Protein AF-A0A2Y9HYM4-F1 (afdb_monomer_lite)

pLDDT: mean 72.6, std 21.42, range [26.31, 92.56]

Foldseek 3Di:
DDPLVVLVVVLVVCLPDDNLQPCVCLVSLLVNLLVCQQVVHDDLSSLLSNLQNCVVPVVPDDLLSLLSSLLSQLLPPLECSNVLSVVSHDPVSCVDPPNVVSVVLSVCLVVLVLLVNLVSVVVLCVVVVVVPDDDDPDPDDDDDDDDDDDDDDDDDDDDPVVPVPPDDDPDPDDDDPDDDPPPPPSVVVNCSQVSGPCSLVSSLVLSLLLCLQPDQKAAPCVNCSSSNNDDPVVSVVVCVVQVWDADPVRIIGRDDPVVNVDDDDSHDDDDPVNNCVSVVPVD

Sequence (283 aa):
MAMFEQMRANVGKLLKGIDRYNPENLATLERYVETQAKENAYDLEANLAVLKLYQFNPAFFQTTVTAQILLKALTNLPHTDFTLCKCMIDQAHQEERPIRQILYLGDLLETCHFQAFWSSILWMLLPFLARTGSTPSTSAKGPPHRHPQAHLSPTKPLSPEAWVLALPAPLCWCQPLTASPPFQALDENMDLLEGITGFEDSVRKFICHVVGITYQHIDRWLLAEMLGDLTDSQLKVWMSKYGWSADESGQIFICSQEESIKPKNIVEKIDFDSVSSIMASSQ

Radius of gyration: 24.11 Å; chains: 1; bounding box: 58×52×80 Å

InterPro domains:
  IPR000717 Proteasome component (PCI) domain [PS50250] (42-269)
  IPR009374 Eukaryotic translation initiation factor 3 subunit K [MF_03010] (3-283)
  IPR009374 Eukaryotic translation initiation factor 3 subunit K [PTHR13022] (1-282)
  IPR016020 Translation initiation factor 3, subunit 12, N-terminal, eukaryotic [G3DSA:1.25.40.250] (1-120)
  IPR016024 Armadillo-type fold [SSF48371] (3-120)
  IPR033464 CSN8/PSMD8/EIF3K [PF10075] (62-121)
  IPR033464 CSN8/PSMD8/EIF3K [PF10075] (187-265)
  IPR036388 Winged helix-like DNA-binding domain superfamily [G3DSA:1.10.10.10] (188-283)
  IPR036390 Winged helix DNA-binding domain superfamily [SSF46785] (197-280)

Secondary structure (DSSP, 8-state):
--HHHHHHHHHHHHTSSGGGG-GGGHHHHHHHHHHHHHTT---HHHHHHHHHHHHH-GGG--HHHHHHHHHHHHHTTTSTHHHHHHHTS-HHHHHSTTHHHHHHHHHHHHTT-HHHHHHHHHHHHHHHHHHH------------------------PPPGGGGGG-----------S-S--GGGGSSTTHHHHHTSTTHHHHHHHHHHHHHHHH-SEEEHHHHHHHTTS--HHHHHHHHHHHT-EE-TTSEEE---HHHHSS---SSPPPPHHHHHHHHTT--

Structure (mmCIF, N/CA/C/O backbone):
data_AF-A0A2Y9HYM4-F1
#
_entry.id   AF-A0A2Y9HYM4-F1
#
loop_
_atom_site.group_PDB
_atom_site.id
_atom_site.type_symbol
_atom_site.label_atom_id
_atom_site.label_alt_id
_atom_site.label_comp_id
_atom_site.label_asym_id
_atom_site.label_entity_id
_atom_site.label_seq_id
_atom_site.pdbx_PDB_ins_code
_atom_site.Cartn_x
_atom_site.Cartn_y
_atom_site.Cartn_z
_atom_site.occupancy
_atom_site.B_iso_or_equiv
_atom_site.auth_seq_id
_atom_site.auth_comp_id
_atom_site.auth_asym_id
_atom_site.auth_atom_id
_atom_site.pdbx_PDB_model_num
ATOM 1 N N . MET A 1 1 ? 7.554 22.150 -7.395 1.00 46.91 1 MET A N 1
ATOM 2 C CA . MET A 1 1 ? 6.905 21.205 -8.325 1.00 46.91 1 MET A CA 1
ATOM 3 C C . MET A 1 1 ? 7.713 19.935 -8.246 1.00 46.91 1 MET A C 1
ATOM 5 O O . MET A 1 1 ? 8.905 19.975 -8.529 1.00 46.91 1 MET A O 1
ATOM 9 N N . ALA A 1 2 ? 7.126 18.932 -7.599 1.00 63.66 2 ALA A N 1
ATOM 10 C CA . ALA A 1 2 ? 7.834 17.837 -6.947 1.00 63.66 2 ALA A CA 1
ATOM 11 C C . ALA A 1 2 ? 8.498 16.922 -7.982 1.00 63.66 2 ALA A C 1
ATOM 13 O O . ALA A 1 2 ? 7.920 16.652 -9.031 1.00 63.66 2 ALA A O 1
ATOM 14 N N . MET A 1 3 ? 9.710 16.452 -7.692 1.00 74.12 3 MET A N 1
ATOM 15 C CA . MET A 1 3 ? 10.497 15.564 -8.556 1.00 74.12 3 MET A CA 1
ATOM 16 C C . MET A 1 3 ? 9.676 14.367 -9.077 1.00 74.12 3 MET A C 1
ATOM 18 O O . MET A 1 3 ? 9.805 13.991 -10.245 1.00 74.12 3 MET A O 1
ATOM 22 N N . PHE A 1 4 ? 8.752 13.854 -8.259 1.00 78.94 4 PHE A N 1
ATOM 23 C CA . PHE A 1 4 ? 7.796 12.819 -8.638 1.00 78.94 4 PHE A CA 1
ATOM 24 C C . PHE A 1 4 ? 6.866 13.184 -9.804 1.00 78.94 4 PHE A C 1
ATOM 26 O O . PHE A 1 4 ? 6.652 12.350 -10.680 1.00 78.94 4 PHE A O 1
ATOM 33 N N . GLU A 1 5 ? 6.335 14.409 -9.883 1.00 82.81 5 GLU A N 1
ATOM 34 C CA . GLU A 1 5 ? 5.427 14.813 -10.973 1.00 82.81 5 GLU A CA 1
ATOM 35 C C . GLU A 1 5 ? 6.145 14.826 -12.327 1.00 82.81 5 GLU A C 1
ATOM 37 O O . GLU A 1 5 ? 5.593 14.394 -13.343 1.00 82.81 5 GLU A O 1
ATOM 42 N N . GLN A 1 6 ? 7.407 15.267 -12.340 1.00 83.19 6 GLN A N 1
ATOM 43 C CA . GLN A 1 6 ? 8.237 15.245 -13.542 1.00 83.19 6 GLN A CA 1
ATOM 44 C C . GLN A 1 6 ? 8.554 13.807 -13.972 1.00 83.19 6 GLN A C 1
ATOM 46 O O . GLN A 1 6 ? 8.450 13.485 -15.159 1.00 83.19 6 GLN A O 1
ATOM 51 N N . MET A 1 7 ? 8.898 12.930 -13.020 1.00 84.88 7 MET A N 1
ATOM 52 C CA . MET A 1 7 ? 9.123 11.509 -13.304 1.00 84.88 7 MET A CA 1
ATOM 53 C C . MET A 1 7 ? 7.847 10.830 -13.804 1.00 84.88 7 MET A C 1
ATOM 55 O O . MET A 1 7 ? 7.902 10.115 -14.800 1.00 84.88 7 MET A O 1
ATOM 59 N N . ARG A 1 8 ? 6.692 11.126 -13.200 1.00 86.56 8 ARG A N 1
ATOM 60 C CA . ARG A 1 8 ? 5.388 10.600 -13.616 1.00 86.56 8 ARG A CA 1
ATOM 61 C C . ARG A 1 8 ? 5.043 10.984 -15.050 1.00 86.56 8 ARG A C 1
ATOM 63 O O . ARG A 1 8 ? 4.596 10.142 -15.819 1.00 86.56 8 ARG A O 1
ATOM 70 N N . ALA A 1 9 ? 5.286 12.234 -15.442 1.00 86.56 9 ALA A N 1
ATOM 71 C CA . ALA A 1 9 ? 5.057 12.673 -16.818 1.00 86.56 9 ALA A CA 1
ATOM 72 C C . ALA A 1 9 ? 5.984 11.966 -17.823 1.00 86.56 9 ALA A C 1
ATOM 74 O O . ALA A 1 9 ? 5.567 11.686 -18.947 1.00 86.56 9 ALA A O 1
ATOM 75 N N . ASN A 1 10 ? 7.230 11.677 -17.432 1.00 86.81 10 ASN A N 1
ATOM 76 C CA . ASN A 1 10 ? 8.169 10.924 -18.263 1.00 86.81 10 ASN A CA 1
ATOM 77 C C . ASN A 1 10 ? 7.749 9.453 -18.394 1.00 86.81 10 ASN A C 1
ATOM 79 O O . ASN A 1 10 ? 7.604 8.949 -19.504 1.00 86.81 10 ASN A O 1
ATOM 83 N N . VAL A 1 11 ? 7.463 8.794 -17.269 1.00 87.56 11 VAL A N 1
ATOM 84 C CA . VAL A 1 11 ? 6.986 7.405 -17.225 1.00 87.56 11 VAL A CA 1
ATOM 85 C C . VAL A 1 11 ? 5.676 7.261 -17.998 1.00 87.56 11 VAL A C 1
ATOM 87 O O . VAL A 1 11 ? 5.565 6.389 -18.849 1.00 87.56 11 VAL A O 1
ATOM 90 N N . GLY A 1 12 ? 4.734 8.192 -17.841 1.00 87.00 12 GLY A N 1
ATOM 91 C CA . GLY A 1 12 ? 3.486 8.200 -18.604 1.00 87.00 12 GLY A CA 1
ATOM 92 C C . GLY A 1 12 ? 3.660 8.381 -20.119 1.00 87.00 12 GLY A C 1
ATOM 93 O O . GLY A 1 12 ? 2.740 8.067 -20.870 1.00 87.00 12 GLY A O 1
ATOM 94 N N . LYS A 1 13 ? 4.810 8.877 -20.601 1.00 85.50 13 LYS A N 1
ATOM 95 C CA . LYS A 1 13 ? 5.161 8.848 -22.033 1.00 85.50 13 LYS A CA 1
ATOM 96 C C . LYS A 1 13 ? 5.782 7.511 -22.428 1.00 85.50 13 LYS A C 1
ATOM 98 O O . LYS A 1 13 ? 5.410 6.987 -23.466 1.00 85.50 13 LYS A O 1
ATOM 103 N N . LEU A 1 14 ? 6.665 6.957 -21.595 1.00 84.56 14 LEU A N 1
ATOM 104 C CA . LEU A 1 14 ? 7.310 5.656 -21.827 1.00 84.56 14 LEU A CA 1
ATOM 105 C C . LEU A 1 14 ? 6.300 4.501 -21.870 1.00 84.56 14 LEU A C 1
ATOM 107 O O . LEU A 1 14 ? 6.436 3.580 -22.670 1.00 84.56 14 LEU A O 1
ATOM 111 N N . LEU A 1 15 ? 5.259 4.568 -21.039 1.00 83.00 15 LEU A N 1
ATOM 112 C CA . LEU A 1 15 ? 4.187 3.572 -21.002 1.00 83.00 15 LEU A CA 1
ATOM 113 C C . LEU A 1 15 ? 3.234 3.679 -22.205 1.00 83.00 15 LEU A C 1
ATOM 115 O O . LEU A 1 15 ? 2.516 2.728 -22.517 1.00 83.00 15 LEU A O 1
ATOM 119 N N . LYS A 1 16 ? 3.253 4.805 -22.931 1.00 80.25 16 LYS A N 1
ATOM 120 C CA . LYS A 1 16 ? 2.447 5.008 -24.138 1.00 80.25 16 LYS A CA 1
ATOM 121 C C . LYS A 1 16 ? 3.203 4.528 -25.372 1.00 80.25 16 LYS A C 1
ATOM 123 O O . LYS A 1 16 ? 4.036 5.239 -25.919 1.00 80.25 16 LYS A O 1
ATOM 128 N N . GLY A 1 17 ? 2.827 3.354 -25.870 1.00 75.62 17 GLY A N 1
ATOM 129 C CA . GLY A 1 17 ? 3.303 2.828 -27.151 1.00 75.62 17 GLY A CA 1
ATOM 130 C C . GLY A 1 17 ? 4.138 1.560 -27.002 1.00 75.62 17 GLY A C 1
ATOM 131 O O . GLY A 1 17 ? 3.882 0.741 -26.123 1.00 75.62 17 GLY A O 1
ATOM 132 N N . ILE A 1 18 ? 5.101 1.379 -27.907 1.00 77.25 18 ILE A N 1
ATOM 133 C CA . ILE A 1 18 ? 5.922 0.160 -28.010 1.00 77.25 18 ILE A CA 1
ATOM 134 C C . ILE A 1 18 ? 7.059 0.104 -26.978 1.00 77.25 18 ILE A C 1
ATOM 136 O O . ILE A 1 18 ? 7.495 -0.985 -26.612 1.00 77.25 18 ILE A O 1
ATOM 140 N N . ASP A 1 19 ? 7.484 1.257 -26.453 1.00 79.00 19 ASP A N 1
ATOM 141 C CA . ASP A 1 19 ? 8.620 1.373 -25.525 1.00 79.00 19 ASP A CA 1
ATOM 142 C C . ASP A 1 19 ? 8.345 0.766 -24.139 1.00 79.00 19 ASP A C 1
ATOM 144 O O . ASP A 1 19 ? 9.273 0.532 -23.362 1.00 79.00 19 ASP A O 1
ATOM 148 N N . ARG A 1 20 ? 7.083 0.423 -23.850 1.00 78.94 20 ARG A N 1
ATOM 149 C CA . ARG A 1 20 ? 6.662 -0.258 -22.617 1.00 78.94 20 ARG A CA 1
ATOM 150 C C . ARG A 1 20 ? 7.301 -1.637 -22.411 1.00 78.94 20 ARG A C 1
ATOM 152 O O . ARG A 1 20 ? 7.254 -2.156 -21.301 1.00 78.94 20 ARG A O 1
ATOM 159 N N . TYR A 1 21 ? 7.842 -2.242 -23.472 1.00 80.44 21 TYR A N 1
ATOM 160 C CA . TYR A 1 21 ? 8.505 -3.551 -23.434 1.00 80.44 21 TYR A CA 1
ATOM 161 C C . TYR A 1 21 ? 10.023 -3.467 -23.591 1.00 80.44 21 TYR A C 1
ATOM 163 O O . TYR A 1 21 ? 10.683 -4.502 -23.635 1.00 80.44 21 TYR A O 1
ATOM 171 N N . ASN A 1 22 ? 10.585 -2.259 -23.681 1.00 85.38 22 ASN A N 1
ATOM 172 C CA . ASN A 1 22 ? 12.025 -2.098 -23.803 1.00 85.38 22 ASN A CA 1
ATOM 173 C C . ASN A 1 22 ? 12.697 -2.296 -22.424 1.00 85.38 22 ASN A C 1
ATOM 175 O O . ASN A 1 22 ? 12.448 -1.489 -21.521 1.00 85.38 22 ASN A O 1
ATOM 179 N N . PRO A 1 23 ? 13.561 -3.317 -22.242 1.00 83.94 23 PRO A N 1
ATOM 180 C CA . PRO A 1 23 ? 14.260 -3.552 -20.978 1.00 83.94 23 PRO A CA 1
ATOM 181 C C . PRO A 1 23 ? 15.215 -2.413 -20.588 1.00 83.94 23 PRO A C 1
ATOM 183 O O . PRO A 1 23 ? 15.519 -2.261 -19.410 1.00 83.94 23 PRO A O 1
ATOM 186 N N . GLU A 1 24 ? 15.644 -1.553 -21.520 1.00 87.12 24 GLU A N 1
ATOM 187 C CA . GLU A 1 24 ? 16.468 -0.375 -21.194 1.00 87.12 24 GLU A CA 1
ATOM 188 C C . GLU A 1 24 ? 15.735 0.628 -20.288 1.00 87.12 24 GLU A C 1
ATOM 190 O O . GLU A 1 24 ? 16.357 1.345 -19.502 1.00 87.12 24 GLU A O 1
ATOM 195 N N . ASN A 1 25 ? 14.400 0.651 -20.349 1.00 87.25 25 ASN A N 1
ATOM 196 C CA . ASN A 1 25 ? 13.578 1.525 -19.513 1.00 87.25 25 ASN A CA 1
ATOM 197 C C . ASN A 1 25 ? 13.454 1.020 -18.069 1.00 87.25 25 ASN A C 1
ATOM 199 O O . ASN A 1 25 ? 13.053 1.790 -17.191 1.00 87.25 25 ASN A O 1
ATOM 203 N N . LEU A 1 26 ? 13.822 -0.237 -17.805 1.00 89.00 26 LEU A N 1
ATOM 204 C CA . LEU A 1 26 ? 13.643 -0.891 -16.512 1.00 89.00 26 LEU A CA 1
ATOM 205 C C . LEU A 1 26 ? 14.345 -0.128 -15.385 1.00 89.00 26 LEU A C 1
ATOM 207 O O . LEU A 1 26 ? 13.703 0.203 -14.397 1.00 89.00 26 LEU A O 1
ATOM 211 N N . ALA A 1 27 ? 15.594 0.299 -15.588 1.00 90.50 27 ALA A N 1
ATOM 212 C CA . ALA A 1 27 ? 16.339 1.079 -14.595 1.00 90.50 27 ALA A CA 1
ATOM 213 C C . ALA A 1 27 ? 15.644 2.407 -14.218 1.00 90.50 27 ALA A C 1
ATOM 215 O O . ALA A 1 27 ? 15.714 2.869 -13.077 1.00 90.50 27 ALA A O 1
ATOM 216 N N . THR A 1 28 ? 14.943 3.036 -15.170 1.00 90.38 28 THR A N 1
ATOM 217 C CA . THR A 1 28 ? 14.168 4.260 -14.901 1.00 90.38 28 THR A CA 1
ATOM 218 C C . THR A 1 28 ? 12.899 3.945 -14.113 1.00 90.38 28 THR A C 1
ATOM 220 O O . THR A 1 28 ? 12.537 4.701 -13.207 1.00 90.38 28 THR A O 1
ATOM 223 N N . LEU A 1 29 ? 12.232 2.836 -14.440 1.00 90.81 29 LEU A N 1
ATOM 224 C CA . LEU A 1 29 ? 11.018 2.393 -13.760 1.00 90.81 29 LEU A CA 1
ATOM 225 C C . LEU A 1 29 ? 11.303 1.901 -12.332 1.00 90.81 29 LEU A C 1
ATOM 227 O O . LEU A 1 29 ? 10.574 2.271 -11.418 1.00 90.81 29 LEU A O 1
ATOM 231 N N . GLU A 1 30 ? 12.388 1.162 -12.103 1.00 91.88 30 GLU A N 1
ATOM 232 C CA . GLU A 1 30 ? 12.826 0.732 -10.766 1.00 91.88 30 GLU A CA 1
ATOM 233 C C . GLU A 1 30 ? 13.075 1.937 -9.853 1.00 91.88 30 GLU A C 1
ATOM 235 O O . GLU A 1 30 ? 12.515 2.035 -8.760 1.00 91.88 30 GLU A O 1
ATOM 240 N N . ARG A 1 31 ? 13.819 2.936 -10.345 1.00 91.06 31 ARG A N 1
ATOM 241 C CA . ARG A 1 31 ? 14.029 4.190 -9.611 1.00 91.06 31 ARG A CA 1
ATOM 242 C C . ARG A 1 31 ? 12.713 4.932 -9.347 1.00 91.06 31 ARG A C 1
ATOM 244 O O . ARG A 1 31 ? 12.569 5.618 -8.330 1.00 91.06 31 ARG A O 1
ATOM 251 N N . TYR A 1 32 ? 11.747 4.829 -10.260 1.00 91.94 32 TYR A N 1
ATOM 252 C CA . TYR A 1 32 ? 10.420 5.407 -10.065 1.00 91.94 32 TYR A CA 1
ATOM 253 C C . TYR A 1 32 ? 9.643 4.693 -8.948 1.00 91.94 32 TYR A C 1
ATOM 255 O O . TYR A 1 32 ? 9.019 5.373 -8.135 1.00 91.94 32 TYR A O 1
ATOM 263 N N . VAL A 1 33 ? 9.741 3.364 -8.835 1.00 91.62 33 VAL A N 1
ATOM 264 C CA . VAL A 1 33 ? 9.180 2.582 -7.713 1.00 91.62 33 VAL A CA 1
ATOM 265 C C . VAL A 1 33 ? 9.809 2.995 -6.381 1.00 91.62 33 VAL A C 1
ATOM 267 O O . VAL A 1 33 ? 9.089 3.281 -5.424 1.00 91.62 33 VAL A O 1
ATOM 270 N N . GLU A 1 34 ? 11.133 3.137 -6.315 1.00 89.25 34 GLU A N 1
ATOM 271 C CA . GLU A 1 34 ? 11.791 3.628 -5.094 1.00 89.25 34 GLU A CA 1
ATOM 272 C C . GLU A 1 34 ? 11.307 5.032 -4.696 1.00 89.25 34 GLU A C 1
ATOM 274 O O . GLU A 1 34 ? 11.148 5.348 -3.514 1.00 89.25 34 GLU A O 1
ATOM 279 N N . THR A 1 35 ? 11.055 5.891 -5.688 1.00 89.62 35 THR A N 1
ATOM 280 C CA . THR A 1 35 ? 10.521 7.240 -5.453 1.00 89.62 35 THR A CA 1
ATOM 281 C C . THR A 1 35 ? 9.083 7.178 -4.930 1.00 89.62 35 THR A C 1
ATOM 283 O O . THR A 1 35 ? 8.742 7.909 -4.001 1.00 89.62 35 THR A O 1
ATOM 286 N N . GLN A 1 36 ? 8.253 6.264 -5.449 1.00 90.19 36 GLN A N 1
ATOM 287 C CA . GLN A 1 36 ? 6.900 6.005 -4.932 1.00 90.19 36 GLN A CA 1
ATOM 288 C C . GLN A 1 36 ? 6.910 5.566 -3.456 1.00 90.19 36 GLN A C 1
ATOM 290 O O . GLN A 1 36 ? 6.037 5.978 -2.682 1.00 90.19 36 GLN A O 1
ATOM 295 N N . ALA A 1 37 ? 7.893 4.752 -3.053 1.00 87.38 37 ALA A N 1
ATOM 296 C CA . ALA A 1 37 ? 8.063 4.324 -1.664 1.00 87.38 37 ALA A CA 1
ATOM 297 C C . ALA A 1 37 ? 8.431 5.490 -0.733 1.00 87.38 37 ALA A C 1
ATOM 299 O O . ALA A 1 37 ? 7.849 5.618 0.343 1.00 87.38 37 ALA A O 1
ATOM 300 N N . LYS A 1 38 ? 9.330 6.381 -1.173 1.00 86.94 38 LYS A N 1
ATOM 301 C CA . LYS A 1 38 ? 9.795 7.538 -0.387 1.00 86.94 38 LYS A CA 1
ATOM 302 C C . LYS A 1 38 ? 8.767 8.665 -0.303 1.00 86.94 38 LYS A C 1
ATOM 304 O O . LYS A 1 38 ? 8.538 9.201 0.777 1.00 86.94 38 LYS A O 1
ATOM 309 N N . GLU A 1 39 ? 8.132 9.022 -1.417 1.00 86.62 39 GLU A N 1
ATOM 310 C CA . GLU A 1 39 ? 7.201 10.161 -1.495 1.00 86.62 39 GLU A CA 1
ATOM 311 C C . GLU A 1 39 ? 5.742 9.794 -1.162 1.00 86.62 39 GLU A C 1
ATOM 313 O O . GLU A 1 39 ? 4.845 10.615 -1.334 1.00 86.62 39 GLU A O 1
ATOM 318 N N . ASN A 1 40 ? 5.485 8.569 -0.688 1.00 85.81 40 ASN A N 1
ATOM 319 C CA . ASN A 1 40 ? 4.143 8.023 -0.471 1.00 85.81 40 ASN A CA 1
ATOM 320 C C . ASN A 1 40 ? 3.201 8.224 -1.678 1.00 85.81 40 ASN A C 1
ATOM 322 O O . ASN A 1 40 ? 2.024 8.555 -1.539 1.00 85.81 40 ASN A O 1
ATOM 326 N N . ALA A 1 41 ? 3.732 8.024 -2.881 1.00 87.56 41 ALA A N 1
ATOM 327 C CA . ALA A 1 41 ? 2.967 8.093 -4.118 1.00 87.56 41 ALA A CA 1
ATOM 328 C C . ALA A 1 41 ? 2.684 6.686 -4.657 1.00 87.56 41 ALA A C 1
ATOM 330 O O . ALA A 1 41 ? 3.286 5.713 -4.200 1.00 87.56 41 ALA A O 1
ATOM 331 N N . TYR A 1 42 ? 1.745 6.559 -5.593 1.00 89.56 42 TYR A N 1
ATOM 332 C CA . TYR A 1 42 ? 1.359 5.264 -6.147 1.00 89.56 42 TYR A CA 1
ATOM 333 C C . TYR A 1 42 ? 0.943 5.386 -7.614 1.00 89.56 42 TYR A C 1
ATOM 335 O O . TYR A 1 42 ? 0.131 6.247 -7.961 1.00 89.56 42 TYR A O 1
ATOM 343 N N . ASP A 1 43 ? 1.515 4.535 -8.464 1.00 90.81 43 ASP A N 1
ATOM 344 C CA . ASP A 1 43 ? 1.191 4.423 -9.884 1.00 90.81 43 ASP A CA 1
ATOM 345 C C . ASP A 1 43 ? 1.156 2.942 -10.304 1.00 90.81 43 ASP A C 1
ATOM 347 O O . ASP A 1 43 ? 2.186 2.316 -10.569 1.00 90.81 43 ASP A O 1
ATOM 351 N N . LEU A 1 44 ? -0.050 2.364 -10.323 1.00 88.88 44 LEU A N 1
ATOM 352 C CA . LEU A 1 44 ? -0.265 0.948 -10.629 1.00 88.88 44 LEU A CA 1
ATOM 353 C C . LEU A 1 44 ? 0.211 0.570 -12.036 1.00 88.88 44 LEU A C 1
ATOM 355 O O . LEU A 1 44 ? 0.784 -0.502 -12.216 1.00 88.88 44 LEU A O 1
ATOM 359 N N . GLU A 1 45 ? -0.008 1.431 -13.032 1.00 89.00 45 GLU A N 1
ATOM 360 C CA . GLU A 1 45 ? 0.319 1.126 -14.429 1.00 89.00 45 GLU A CA 1
ATOM 361 C C . GLU A 1 45 ? 1.831 0.940 -14.605 1.00 89.00 45 GLU A C 1
ATOM 363 O O . GLU A 1 45 ? 2.278 -0.032 -15.222 1.00 89.00 45 GLU A O 1
ATOM 368 N N . ALA A 1 46 ? 2.625 1.821 -13.987 1.00 90.75 46 ALA A N 1
ATOM 369 C CA . ALA A 1 46 ? 4.079 1.699 -13.960 1.00 90.75 46 ALA A CA 1
ATOM 370 C C . ALA A 1 46 ? 4.538 0.438 -13.210 1.00 90.75 46 ALA A C 1
ATOM 372 O O . ALA A 1 46 ? 5.431 -0.268 -13.680 1.00 90.75 46 ALA A O 1
ATOM 373 N N . ASN A 1 47 ? 3.903 0.126 -12.078 1.00 92.44 47 ASN A N 1
ATOM 374 C CA . ASN A 1 47 ? 4.240 -1.042 -11.264 1.00 92.44 47 ASN A CA 1
ATOM 375 C C . ASN A 1 47 ? 3.968 -2.359 -12.013 1.00 92.44 47 ASN A C 1
ATOM 377 O O . ASN A 1 47 ? 4.826 -3.242 -12.048 1.00 92.44 47 ASN A O 1
ATOM 381 N N . LEU A 1 48 ? 2.816 -2.473 -12.682 1.00 90.62 48 LEU A N 1
ATOM 382 C CA . LEU A 1 48 ? 2.489 -3.633 -13.516 1.00 90.62 48 LEU A CA 1
ATOM 383 C C . LEU A 1 48 ? 3.424 -3.747 -14.725 1.00 90.62 48 LEU A C 1
ATOM 385 O O . LEU A 1 48 ? 3.787 -4.859 -15.104 1.00 90.62 48 LEU A O 1
ATOM 389 N N . ALA A 1 49 ? 3.851 -2.626 -15.317 1.00 90.38 49 ALA A N 1
ATOM 390 C CA . ALA A 1 49 ? 4.826 -2.643 -16.405 1.00 90.38 49 ALA A CA 1
ATOM 391 C C . ALA A 1 49 ? 6.186 -3.209 -15.961 1.00 90.38 49 ALA A C 1
ATOM 393 O O . ALA A 1 49 ? 6.765 -4.008 -16.694 1.00 90.38 49 ALA A O 1
ATOM 394 N N . VAL A 1 50 ? 6.661 -2.866 -14.756 1.00 92.56 50 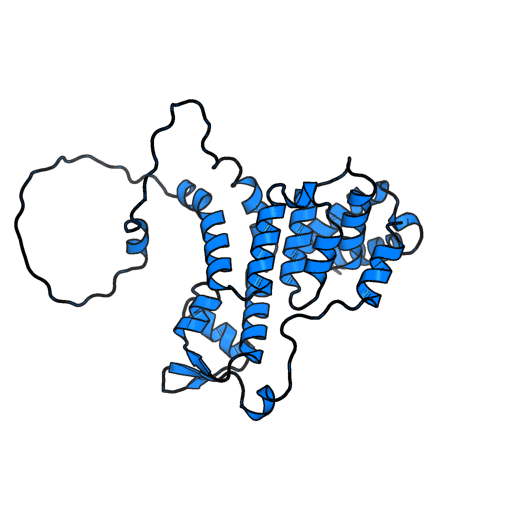VAL A N 1
ATOM 395 C CA . VAL A 1 50 ? 7.892 -3.439 -14.177 1.00 92.56 50 VAL A CA 1
ATOM 396 C C . VAL A 1 50 ? 7.762 -4.948 -13.987 1.00 92.56 50 VAL A C 1
ATOM 398 O O . VAL A 1 50 ? 8.589 -5.697 -14.502 1.00 92.56 50 VAL A O 1
ATOM 401 N N . LEU A 1 51 ? 6.697 -5.409 -13.317 1.00 92.00 51 LEU A N 1
ATOM 402 C CA . LEU A 1 51 ? 6.470 -6.846 -13.102 1.00 92.00 51 LEU A CA 1
ATOM 403 C C . LEU A 1 51 ? 6.380 -7.604 -14.430 1.00 92.00 51 LEU A C 1
ATOM 405 O O . LEU A 1 51 ? 6.927 -8.694 -14.578 1.00 92.00 51 LEU A O 1
ATOM 409 N N . LYS A 1 52 ? 5.752 -6.991 -15.433 1.00 89.38 52 LYS A N 1
ATOM 410 C CA . LYS A 1 52 ? 5.645 -7.569 -16.766 1.00 89.38 52 LYS A CA 1
ATOM 411 C C . LYS A 1 52 ? 6.985 -7.644 -17.504 1.00 89.38 52 LYS A C 1
ATOM 413 O O . LYS A 1 52 ? 7.247 -8.623 -18.197 1.00 89.38 52 LYS A O 1
ATOM 418 N N . LEU A 1 53 ? 7.846 -6.636 -17.366 1.00 90.12 53 LEU A N 1
ATOM 419 C CA . LEU A 1 53 ? 9.200 -6.671 -17.926 1.00 90.12 53 LEU A CA 1
ATOM 420 C C . LEU A 1 53 ? 10.044 -7.780 -17.291 1.00 90.12 53 LEU A C 1
ATOM 422 O O . LEU A 1 53 ? 10.777 -8.453 -18.019 1.00 90.12 53 LEU A O 1
ATOM 426 N N . TYR A 1 54 ? 9.898 -8.006 -15.981 1.00 91.62 54 TYR A N 1
ATOM 427 C CA . TYR A 1 54 ? 10.525 -9.140 -15.302 1.00 91.62 54 TYR A CA 1
ATOM 428 C C . TYR A 1 54 ? 9.989 -10.485 -15.804 1.00 91.62 54 TYR A C 1
ATOM 430 O O . TYR A 1 54 ? 10.778 -11.402 -16.014 1.00 91.62 54 TYR A O 1
ATOM 438 N N . GLN A 1 55 ? 8.680 -10.587 -16.066 1.00 88.75 55 GLN A N 1
ATOM 439 C CA . GLN A 1 55 ? 8.068 -11.795 -16.629 1.00 88.75 55 GLN A CA 1
ATOM 440 C C . GLN A 1 55 ? 8.648 -12.145 -18.012 1.00 88.75 55 GLN A C 1
ATOM 442 O O . GLN A 1 55 ? 8.920 -13.308 -18.298 1.00 88.75 55 GLN A O 1
ATOM 447 N N . PHE A 1 56 ? 8.884 -11.145 -18.869 1.00 87.56 56 PHE A N 1
ATOM 448 C CA . PHE A 1 56 ? 9.516 -11.371 -20.175 1.00 87.56 56 PHE A CA 1
ATOM 449 C C . PHE A 1 56 ? 11.024 -11.611 -20.095 1.00 87.56 56 PHE A C 1
ATOM 451 O O . PHE A 1 56 ? 11.579 -12.297 -20.953 1.00 87.56 56 PHE A O 1
ATOM 458 N N . ASN A 1 57 ? 11.696 -11.041 -19.092 1.00 88.38 57 ASN A N 1
ATOM 459 C CA . ASN A 1 57 ? 13.146 -11.097 -18.962 1.00 88.38 57 ASN A CA 1
ATOM 460 C C . ASN A 1 57 ? 13.557 -11.508 -17.535 1.00 88.38 57 ASN A C 1
ATOM 462 O O . ASN A 1 57 ? 13.982 -10.653 -1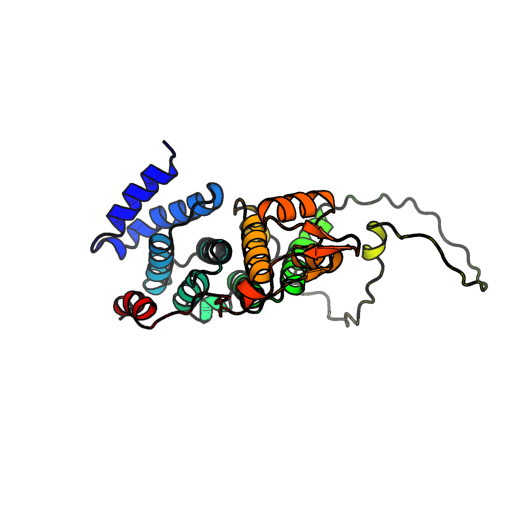6.750 1.00 88.38 57 ASN A O 1
ATOM 466 N N . PRO A 1 58 ? 13.522 -12.815 -17.205 1.00 86.81 58 PRO A N 1
ATOM 467 C CA . PRO A 1 58 ? 13.825 -13.304 -15.856 1.00 86.81 58 PRO A CA 1
ATOM 468 C C . PRO A 1 58 ? 15.224 -12.923 -15.345 1.00 86.81 58 PRO A C 1
ATOM 470 O O . PRO A 1 58 ? 15.440 -12.815 -14.145 1.00 86.81 58 PRO A O 1
ATOM 473 N N . ALA A 1 59 ? 16.182 -12.672 -16.247 1.00 89.56 59 ALA A N 1
ATOM 474 C CA . ALA A 1 59 ? 17.544 -12.266 -15.894 1.00 89.56 59 ALA A CA 1
ATOM 475 C C . ALA A 1 59 ? 17.633 -10.893 -15.202 1.00 89.56 59 ALA A C 1
ATOM 477 O O . ALA A 1 59 ? 18.630 -10.620 -14.538 1.00 89.56 59 ALA A O 1
ATOM 478 N N . PHE A 1 60 ? 16.620 -10.037 -15.364 1.00 88.56 60 PHE A N 1
ATOM 479 C CA . PHE A 1 60 ? 16.557 -8.726 -14.716 1.00 88.56 60 PHE A CA 1
ATOM 480 C C . PHE A 1 60 ? 15.639 -8.717 -13.489 1.00 88.56 60 PHE A C 1
ATOM 482 O O . PHE A 1 60 ? 15.347 -7.645 -12.973 1.00 88.56 60 PHE A O 1
ATOM 489 N N . PHE A 1 61 ? 15.149 -9.875 -13.032 1.00 90.19 61 PHE A N 1
ATOM 490 C CA . PHE A 1 61 ? 14.244 -9.940 -11.889 1.00 90.19 61 PHE A CA 1
ATOM 491 C C . PHE A 1 61 ? 14.913 -9.390 -10.623 1.00 90.19 61 PHE A C 1
ATOM 493 O O . PHE A 1 61 ? 15.899 -9.944 -10.139 1.00 90.19 61 PHE A O 1
ATOM 500 N N . GLN A 1 62 ? 14.344 -8.320 -10.066 1.00 89.19 62 GLN A N 1
ATOM 501 C CA . GLN A 1 62 ? 14.808 -7.722 -8.816 1.00 89.19 62 GLN A CA 1
ATOM 502 C C . GLN A 1 62 ? 13.806 -7.979 -7.692 1.00 89.19 62 GLN A C 1
ATOM 504 O O . GLN A 1 62 ? 12.697 -7.426 -7.661 1.00 89.19 62 GLN A O 1
ATOM 509 N N . THR A 1 63 ? 14.229 -8.778 -6.714 1.00 89.06 63 THR A N 1
ATOM 510 C CA . THR A 1 63 ? 13.407 -9.163 -5.560 1.00 89.06 63 THR A CA 1
ATOM 511 C C . THR A 1 63 ? 13.024 -7.954 -4.702 1.00 89.06 63 THR A C 1
ATOM 513 O O . THR A 1 63 ? 11.863 -7.812 -4.323 1.00 89.06 63 THR A O 1
ATOM 516 N N . THR A 1 64 ? 13.962 -7.034 -4.457 1.00 88.00 64 THR A N 1
ATOM 517 C CA . THR A 1 64 ? 13.759 -5.804 -3.664 1.00 88.00 64 THR A CA 1
ATOM 518 C C . THR A 1 64 ? 12.665 -4.911 -4.253 1.00 88.00 64 THR A C 1
ATOM 520 O O . THR A 1 64 ? 11.757 -4.483 -3.542 1.00 88.00 64 THR A O 1
ATOM 523 N N . VAL A 1 65 ? 12.713 -4.662 -5.566 1.00 90.19 65 VAL A N 1
ATOM 524 C CA . VAL A 1 65 ? 11.732 -3.811 -6.261 1.00 90.19 65 VAL A CA 1
ATOM 525 C C . VAL A 1 65 ? 10.364 -4.492 -6.287 1.00 90.19 65 VAL A C 1
ATOM 527 O O . VAL A 1 65 ? 9.349 -3.857 -6.006 1.00 90.19 65 VAL A O 1
ATOM 530 N N . THR A 1 66 ? 10.326 -5.801 -6.551 1.00 91.62 66 THR A N 1
ATOM 531 C CA . THR A 1 66 ? 9.085 -6.592 -6.530 1.00 91.62 66 THR A CA 1
ATOM 532 C C . THR A 1 66 ? 8.423 -6.563 -5.151 1.00 91.62 66 THR A C 1
ATOM 534 O O . THR A 1 66 ? 7.216 -6.344 -5.041 1.00 91.62 66 THR A O 1
ATOM 537 N N . ALA A 1 67 ? 9.212 -6.704 -4.085 1.00 89.75 67 ALA A N 1
ATOM 538 C CA . ALA A 1 67 ? 8.738 -6.585 -2.712 1.00 89.75 67 ALA A CA 1
ATOM 539 C C . ALA A 1 67 ? 8.153 -5.192 -2.418 1.00 89.75 67 ALA A C 1
ATOM 541 O O . ALA A 1 67 ? 7.063 -5.099 -1.852 1.00 89.75 67 ALA A O 1
ATOM 542 N N . GLN A 1 68 ? 8.818 -4.115 -2.852 1.00 89.81 68 GLN A N 1
ATOM 543 C CA . GLN A 1 68 ? 8.302 -2.747 -2.711 1.00 89.81 68 GLN A CA 1
ATOM 544 C C . GLN A 1 68 ? 6.979 -2.546 -3.456 1.00 89.81 68 GLN A C 1
ATOM 546 O O . GLN A 1 68 ? 6.055 -1.958 -2.896 1.00 89.81 68 GLN A O 1
ATOM 551 N N . ILE A 1 69 ? 6.855 -3.064 -4.684 1.00 92.31 69 ILE A N 1
ATOM 552 C CA . ILE A 1 69 ? 5.608 -3.003 -5.461 1.00 92.31 69 ILE A CA 1
ATOM 553 C C . ILE A 1 69 ? 4.470 -3.699 -4.708 1.00 92.31 69 ILE A C 1
ATOM 555 O O . ILE A 1 69 ? 3.392 -3.121 -4.565 1.00 92.31 69 ILE A O 1
ATOM 559 N N . LEU A 1 70 ? 4.708 -4.910 -4.194 1.00 91.12 70 LEU A N 1
ATOM 560 C CA . LEU A 1 70 ? 3.704 -5.666 -3.442 1.00 91.12 70 LEU A CA 1
ATOM 561 C C . LEU A 1 70 ? 3.293 -4.946 -2.155 1.00 91.12 70 LEU A C 1
ATOM 563 O O . LEU A 1 70 ? 2.102 -4.795 -1.891 1.00 91.12 70 LEU A O 1
ATOM 567 N N . LEU A 1 71 ? 4.257 -4.446 -1.381 1.00 90.12 71 LEU A N 1
ATOM 568 C CA . LEU A 1 71 ? 3.976 -3.687 -0.162 1.00 90.12 71 LEU A CA 1
ATOM 569 C C . LEU A 1 71 ? 3.210 -2.391 -0.459 1.00 90.12 71 LEU A C 1
ATOM 571 O O . LEU A 1 71 ? 2.268 -2.057 0.256 1.00 90.12 71 LEU A O 1
ATOM 575 N N . LYS A 1 72 ? 3.549 -1.679 -1.540 1.00 90.31 72 LYS A N 1
ATOM 576 C CA . LYS A 1 72 ? 2.793 -0.501 -1.987 1.00 90.31 72 LYS A CA 1
ATOM 577 C C . LYS A 1 72 ? 1.386 -0.865 -2.454 1.00 90.31 72 LYS A C 1
ATOM 579 O O . LYS A 1 72 ? 0.454 -0.129 -2.142 1.00 90.31 72 LYS A O 1
ATOM 584 N N . ALA A 1 73 ? 1.200 -1.996 -3.128 1.00 90.81 73 ALA A N 1
ATOM 585 C CA . ALA A 1 73 ? -0.132 -2.480 -3.480 1.00 90.81 73 ALA A CA 1
ATOM 586 C C . ALA A 1 73 ? -0.978 -2.787 -2.228 1.00 90.81 73 ALA A C 1
ATOM 588 O O . ALA A 1 73 ? -2.151 -2.425 -2.194 1.00 90.81 73 ALA A O 1
ATOM 589 N N . LEU A 1 74 ? -0.377 -3.324 -1.155 1.00 87.94 74 LEU A N 1
ATOM 590 C CA . LEU A 1 74 ? -1.064 -3.492 0.137 1.00 87.94 74 LEU A CA 1
ATOM 591 C C . LEU A 1 74 ? -1.513 -2.161 0.752 1.00 87.94 74 LEU A C 1
ATOM 593 O O . LEU A 1 74 ? -2.574 -2.100 1.370 1.00 87.94 74 LEU A O 1
ATOM 597 N N . THR A 1 75 ? -0.752 -1.077 0.559 1.00 87.38 75 THR A N 1
ATOM 598 C CA . THR A 1 75 ? -1.164 0.255 1.041 1.00 87.38 75 THR A CA 1
ATOM 599 C C . THR A 1 75 ? -2.358 0.846 0.289 1.00 87.38 75 THR A C 1
ATOM 601 O O . THR A 1 75 ? -2.951 1.801 0.785 1.00 87.38 75 THR A O 1
ATOM 604 N N . ASN A 1 76 ? -2.724 0.287 -0.872 1.00 85.44 76 ASN A N 1
ATOM 605 C CA . ASN A 1 76 ? -3.837 0.760 -1.698 1.00 85.44 76 ASN A CA 1
ATOM 606 C C . ASN A 1 76 ? -5.111 -0.102 -1.568 1.00 85.44 76 ASN A C 1
ATOM 608 O O . ASN A 1 76 ? -6.066 0.094 -2.317 1.00 85.44 76 ASN A O 1
ATOM 612 N N . LEU A 1 77 ? -5.167 -1.041 -0.611 1.00 78.06 77 LEU A N 1
ATOM 613 C CA . LEU A 1 77 ? -6.413 -1.743 -0.275 1.00 78.06 77 LEU A CA 1
ATOM 614 C C . LEU A 1 77 ? -7.516 -0.727 0.097 1.00 78.06 77 LEU A C 1
ATOM 616 O O . LEU A 1 77 ? -7.224 0.265 0.774 1.00 78.06 77 LEU A O 1
ATOM 620 N N . PRO A 1 78 ? -8.782 -0.936 -0.318 1.00 71.81 78 PRO A N 1
ATOM 621 C CA . PRO A 1 78 ? -9.417 -2.193 -0.751 1.00 71.81 78 PRO A CA 1
ATOM 622 C C . PRO A 1 78 ? -9.357 -2.501 -2.263 1.00 71.81 78 PRO A C 1
ATOM 624 O O . PRO A 1 78 ? -10.092 -3.379 -2.727 1.00 71.81 78 PRO A O 1
ATOM 627 N N . HIS A 1 79 ? -8.541 -1.783 -3.041 1.00 78.06 79 HIS A N 1
ATOM 628 C CA . HIS A 1 79 ? -8.422 -2.011 -4.484 1.00 78.06 79 HIS A CA 1
ATOM 629 C C . HIS A 1 79 ? -7.781 -3.367 -4.818 1.00 78.06 79 HIS A C 1
ATOM 631 O O . HIS A 1 79 ? -7.002 -3.928 -4.047 1.00 78.06 79 HIS A O 1
ATOM 637 N N . THR A 1 80 ? -8.098 -3.887 -6.006 1.00 80.44 80 THR A N 1
ATOM 638 C CA . THR A 1 80 ? -7.665 -5.222 -6.478 1.00 80.44 80 THR A CA 1
ATOM 639 C C . THR A 1 80 ? -6.191 -5.330 -6.879 1.00 80.44 80 THR A C 1
ATOM 641 O O . THR A 1 80 ? -5.718 -6.399 -7.276 1.00 80.44 80 THR A O 1
ATOM 644 N N . ASP A 1 81 ? -5.450 -4.237 -6.747 1.00 85.94 81 ASP A N 1
ATOM 645 C CA . ASP A 1 81 ? -4.069 -4.066 -7.188 1.00 85.94 81 ASP A CA 1
ATOM 646 C C . ASP A 1 81 ? -3.130 -5.151 -6.657 1.00 85.94 81 ASP A C 1
ATOM 648 O O . ASP A 1 81 ? -2.272 -5.650 -7.385 1.00 85.94 81 ASP A O 1
ATOM 652 N N . PHE A 1 82 ? -3.309 -5.561 -5.398 1.00 87.38 82 PHE A N 1
ATOM 653 C CA . PHE A 1 82 ? -2.478 -6.596 -4.785 1.00 87.38 82 PHE A CA 1
ATOM 654 C C . PHE A 1 82 ? -2.639 -7.953 -5.477 1.00 87.38 82 PHE A C 1
ATOM 656 O O . PHE A 1 82 ? -1.648 -8.613 -5.803 1.00 87.38 82 PHE A O 1
ATOM 663 N N . THR A 1 83 ? -3.880 -8.341 -5.774 1.00 86.62 83 THR A N 1
ATOM 664 C CA . THR A 1 83 ? -4.163 -9.581 -6.498 1.00 86.62 83 THR A CA 1
ATOM 665 C C . THR A 1 83 ? -3.655 -9.502 -7.944 1.00 86.62 83 THR A C 1
ATOM 667 O O . THR A 1 83 ? -3.070 -10.469 -8.429 1.00 86.62 83 THR A O 1
ATOM 670 N N . LEU A 1 84 ? -3.781 -8.350 -8.618 1.00 86.81 84 LEU A N 1
ATOM 671 C CA . LEU A 1 84 ? -3.222 -8.159 -9.965 1.00 86.81 84 LEU A CA 1
ATOM 672 C C . LEU A 1 84 ? -1.695 -8.319 -9.976 1.00 86.81 84 LEU A C 1
ATOM 674 O O . LEU A 1 84 ? -1.163 -9.058 -10.803 1.00 86.81 84 LEU A O 1
ATOM 678 N N . CYS A 1 85 ? -0.994 -7.693 -9.028 1.00 89.19 85 CYS A N 1
ATOM 679 C CA . CYS A 1 85 ? 0.453 -7.850 -8.873 1.00 89.19 85 CYS A CA 1
ATOM 680 C C . CYS A 1 85 ? 0.841 -9.310 -8.601 1.00 89.19 85 CYS A C 1
ATOM 682 O O . CYS A 1 85 ? 1.780 -9.813 -9.214 1.00 89.19 85 CYS A O 1
ATOM 684 N N . LYS A 1 86 ? 0.095 -10.016 -7.739 1.00 87.62 86 LYS A N 1
ATOM 685 C CA . LYS A 1 86 ? 0.307 -11.445 -7.459 1.00 87.62 86 LYS A CA 1
ATOM 686 C C . LYS A 1 86 ? 0.182 -12.300 -8.724 1.00 87.62 86 LYS A C 1
ATOM 688 O O . LYS A 1 86 ? 1.002 -13.185 -8.931 1.00 87.62 86 LYS A O 1
ATOM 693 N N . CYS A 1 87 ? -0.790 -12.023 -9.593 1.00 88.38 87 CYS A N 1
ATOM 694 C CA . CYS A 1 87 ? -0.972 -12.753 -10.853 1.00 88.38 87 CYS A CA 1
ATOM 695 C C . CYS A 1 87 ? 0.153 -12.529 -11.878 1.00 88.38 87 CYS A C 1
ATOM 697 O O . CYS A 1 87 ? 0.331 -13.365 -12.760 1.00 88.38 87 CYS A O 1
ATOM 699 N N . MET A 1 88 ? 0.901 -11.427 -11.775 1.00 86.38 88 MET A N 1
ATOM 700 C CA . MET A 1 88 ? 2.005 -11.101 -12.688 1.00 86.38 88 MET A CA 1
ATOM 701 C C . MET A 1 88 ? 3.351 -11.710 -12.275 1.00 86.38 88 MET A C 1
ATOM 703 O O . MET A 1 88 ? 4.311 -11.622 -13.036 1.00 86.38 88 MET A O 1
ATOM 707 N N . ILE A 1 89 ? 3.442 -12.306 -11.082 1.00 89.69 89 ILE A N 1
ATOM 708 C CA . ILE A 1 89 ? 4.671 -12.911 -10.557 1.00 89.69 89 ILE A CA 1
ATOM 709 C C . ILE A 1 89 ? 4.574 -14.430 -10.695 1.00 89.69 89 ILE A C 1
ATOM 711 O O . ILE A 1 89 ? 3.619 -15.037 -10.210 1.00 89.69 89 ILE A O 1
ATOM 715 N N . ASP A 1 90 ? 5.584 -15.052 -11.301 1.00 89.19 90 ASP A N 1
ATOM 716 C CA . ASP A 1 90 ? 5.636 -16.508 -11.456 1.00 89.19 90 ASP A CA 1
ATOM 717 C C . ASP A 1 90 ? 5.704 -17.233 -10.107 1.00 89.19 90 ASP A C 1
ATOM 719 O O . ASP A 1 90 ? 6.337 -16.764 -9.159 1.00 89.19 90 ASP A O 1
ATOM 723 N N . GLN A 1 91 ? 5.120 -18.433 -10.038 1.00 87.31 91 GLN A N 1
ATOM 724 C CA . GLN A 1 91 ? 5.050 -19.223 -8.804 1.00 87.31 91 GLN A CA 1
ATOM 725 C C . GLN A 1 91 ? 6.426 -19.460 -8.158 1.00 87.31 91 GLN A C 1
ATOM 727 O O . GLN A 1 91 ? 6.534 -19.398 -6.937 1.00 87.31 91 GLN A O 1
ATOM 732 N N . ALA A 1 92 ? 7.477 -19.678 -8.957 1.00 88.94 92 ALA A N 1
ATOM 733 C CA . ALA A 1 92 ? 8.835 -19.863 -8.443 1.00 88.94 92 ALA A CA 1
ATOM 734 C C . ALA A 1 92 ? 9.290 -18.657 -7.601 1.00 88.94 92 ALA A C 1
ATOM 736 O O . ALA A 1 92 ? 9.701 -18.827 -6.456 1.00 88.94 92 ALA A O 1
ATOM 737 N N . HIS A 1 93 ? 9.106 -17.442 -8.124 1.00 88.81 93 HIS A N 1
ATOM 738 C CA . HIS A 1 93 ? 9.456 -16.203 -7.430 1.00 88.81 93 HIS A CA 1
ATOM 739 C C . HIS A 1 93 ? 8.508 -15.893 -6.258 1.00 88.81 93 HIS A C 1
ATOM 741 O O . HIS A 1 93 ? 8.911 -15.250 -5.291 1.00 88.81 93 HIS A O 1
ATOM 747 N N . GLN A 1 94 ? 7.253 -16.362 -6.291 1.00 88.69 94 GLN A N 1
ATOM 748 C CA . GLN A 1 94 ? 6.324 -16.204 -5.161 1.00 88.69 94 GLN A CA 1
ATOM 749 C C . GLN A 1 94 ? 6.756 -16.985 -3.913 1.00 88.69 94 GLN A C 1
ATOM 751 O O . GLN A 1 94 ? 6.407 -16.601 -2.795 1.00 88.69 94 GLN A O 1
ATOM 756 N N . GLU A 1 95 ? 7.491 -18.086 -4.083 1.00 87.75 95 GLU A N 1
ATOM 757 C CA . GLU A 1 95 ? 7.982 -18.909 -2.973 1.00 87.75 95 GLU A CA 1
ATOM 758 C C . GLU A 1 95 ? 9.290 -18.373 -2.364 1.00 87.75 95 GLU A C 1
ATOM 760 O O . GLU A 1 95 ? 9.653 -18.759 -1.244 1.00 87.75 95 GLU A O 1
ATOM 765 N N . GLU A 1 96 ? 9.961 -17.449 -3.056 1.00 84.50 96 GLU A N 1
ATOM 766 C CA . GLU A 1 96 ? 11.194 -16.804 -2.609 1.00 84.50 96 GLU A CA 1
ATOM 767 C C . GLU A 1 96 ? 10.952 -15.807 -1.469 1.00 84.50 96 GLU A C 1
ATOM 769 O O . GLU A 1 96 ? 9.884 -15.210 -1.314 1.00 84.50 96 GLU A O 1
ATOM 774 N N . ARG A 1 97 ? 11.979 -15.602 -0.640 1.00 82.00 97 ARG A N 1
ATOM 775 C CA . ARG A 1 97 ? 11.962 -14.572 0.406 1.00 82.00 97 ARG A CA 1
ATOM 776 C C . ARG A 1 97 ? 12.471 -13.244 -0.165 1.00 82.00 97 ARG A C 1
ATOM 778 O O . ARG A 1 97 ? 13.419 -13.288 -0.943 1.00 82.00 97 ARG A O 1
ATOM 785 N N . PRO A 1 98 ? 11.926 -12.081 0.246 1.00 85.31 98 PRO A N 1
ATOM 786 C CA . PRO A 1 98 ? 10.785 -11.862 1.155 1.00 85.31 98 PRO A CA 1
ATOM 787 C C . PRO A 1 98 ? 9.387 -11.975 0.532 1.00 85.31 98 PRO A C 1
ATOM 789 O O . PRO A 1 98 ? 8.396 -11.764 1.234 1.00 85.31 98 PRO A O 1
ATOM 792 N N . ILE A 1 99 ? 9.277 -12.260 -0.767 1.00 87.38 99 ILE A N 1
ATOM 793 C CA . ILE A 1 99 ? 8.006 -12.194 -1.505 1.00 87.38 99 ILE A CA 1
ATOM 794 C C . ILE A 1 99 ? 6.942 -13.078 -0.851 1.00 87.38 99 ILE A C 1
ATOM 796 O O . ILE A 1 99 ? 5.841 -12.605 -0.568 1.00 87.38 99 ILE A O 1
ATOM 800 N N . ARG A 1 100 ? 7.289 -14.318 -0.498 1.00 87.12 100 ARG A N 1
ATOM 801 C CA . ARG A 1 100 ? 6.384 -15.249 0.186 1.00 87.12 100 ARG A CA 1
ATOM 802 C C . ARG A 1 100 ? 5.807 -14.678 1.482 1.00 87.12 100 ARG A C 1
ATOM 804 O O . ARG A 1 100 ? 4.625 -14.867 1.764 1.00 87.12 100 ARG A O 1
ATOM 811 N N . GLN A 1 101 ? 6.627 -14.003 2.286 1.00 84.75 101 GLN A N 1
ATOM 812 C CA . GLN A 1 101 ? 6.178 -13.386 3.535 1.00 84.75 101 GLN A CA 1
ATOM 813 C C . GLN A 1 101 ? 5.210 -12.235 3.269 1.00 84.75 101 GLN A C 1
ATOM 815 O O . GLN A 1 101 ? 4.198 -12.127 3.954 1.00 84.75 101 GLN A O 1
ATOM 820 N N . ILE A 1 102 ? 5.489 -11.406 2.263 1.00 88.19 102 ILE A N 1
ATOM 821 C CA . ILE A 1 102 ? 4.621 -10.283 1.889 1.00 88.19 102 ILE A CA 1
ATOM 822 C C . ILE A 1 102 ? 3.278 -10.796 1.360 1.00 88.19 102 ILE A C 1
ATOM 824 O O . ILE A 1 102 ? 2.232 -10.266 1.727 1.00 88.19 102 ILE A O 1
ATOM 828 N N . LEU A 1 103 ? 3.289 -11.867 0.562 1.00 88.81 103 LEU A N 1
ATOM 829 C CA . LEU A 1 103 ? 2.069 -12.525 0.091 1.00 88.81 103 LEU A CA 1
ATOM 830 C C . LEU A 1 103 ? 1.227 -13.075 1.246 1.00 88.81 103 LEU A C 1
ATOM 832 O O . LEU A 1 103 ? 0.009 -12.921 1.235 1.00 88.81 103 LEU A O 1
ATOM 836 N N . TYR A 1 104 ? 1.870 -13.656 2.260 1.00 87.81 104 TYR A N 1
ATOM 837 C CA . TYR A 1 104 ? 1.188 -14.106 3.472 1.00 87.81 104 TYR A CA 1
ATOM 838 C C . TYR A 1 104 ? 0.593 -12.940 4.278 1.00 87.81 104 TYR A C 1
ATOM 840 O O . TYR A 1 104 ? -0.547 -13.022 4.724 1.00 87.81 104 TYR A O 1
ATOM 848 N N . LEU A 1 105 ? 1.322 -11.828 4.427 1.00 86.94 105 LEU A N 1
ATOM 849 C CA . LEU A 1 105 ? 0.790 -10.622 5.072 1.00 86.94 105 LEU A CA 1
ATOM 850 C C . LEU A 1 105 ? -0.429 -10.063 4.322 1.00 86.94 105 LEU A C 1
ATOM 852 O O . LEU A 1 105 ? -1.393 -9.642 4.957 1.00 86.94 105 LEU A O 1
ATOM 856 N N . GLY A 1 106 ? -0.402 -10.088 2.989 1.00 87.69 106 GLY A N 1
ATOM 857 C CA . GLY A 1 106 ? -1.540 -9.689 2.166 1.00 87.69 106 GLY A CA 1
ATOM 858 C C . GLY A 1 106 ? -2.765 -10.575 2.355 1.00 87.69 106 GLY A C 1
ATOM 859 O O . GLY A 1 106 ? -3.855 -10.050 2.552 1.00 87.69 106 GLY A O 1
ATOM 860 N N . ASP A 1 107 ? -2.581 -11.895 2.403 1.00 88.19 107 ASP A N 1
ATOM 861 C CA . ASP A 1 107 ? -3.664 -12.853 2.669 1.00 88.19 107 ASP A CA 1
ATOM 862 C C . ASP A 1 107 ? -4.331 -12.598 4.031 1.00 88.19 107 ASP A C 1
ATOM 864 O O . ASP A 1 107 ? -5.558 -12.595 4.142 1.00 88.19 107 ASP A O 1
ATOM 868 N N . LEU A 1 108 ? -3.545 -12.282 5.068 1.00 87.19 108 LEU A N 1
ATOM 869 C CA . LEU A 1 108 ? -4.084 -11.901 6.378 1.00 87.19 108 LEU A CA 1
ATOM 870 C C . LEU A 1 108 ? -4.922 -10.615 6.318 1.00 87.19 108 LEU A C 1
ATOM 872 O O . LEU A 1 108 ? -5.939 -10.528 7.007 1.00 87.19 108 LEU A O 1
ATOM 876 N N . LEU A 1 109 ? -4.531 -9.626 5.506 1.00 87.81 109 LEU A N 1
ATOM 877 C CA . LEU A 1 109 ? -5.314 -8.398 5.324 1.00 87.81 109 LEU A CA 1
ATOM 878 C C . LEU A 1 109 ? -6.592 -8.647 4.515 1.00 87.81 109 LEU A C 1
ATOM 880 O O . LEU A 1 109 ? -7.657 -8.190 4.926 1.00 87.81 109 LEU A O 1
ATOM 884 N N . GLU A 1 110 ? -6.518 -9.406 3.420 1.00 85.81 110 GLU A N 1
ATOM 885 C CA . GLU A 1 110 ? -7.679 -9.765 2.590 1.00 85.81 110 GLU A CA 1
ATOM 886 C C . GLU A 1 110 ? -8.706 -10.593 3.382 1.00 85.81 110 GLU A C 1
ATOM 888 O O . GLU A 1 110 ? -9.913 -10.376 3.270 1.00 85.81 110 GLU A O 1
ATOM 893 N N . THR A 1 111 ? -8.238 -11.490 4.254 1.00 85.75 111 THR A N 1
ATOM 894 C CA . THR A 1 111 ? -9.083 -12.300 5.149 1.00 85.75 111 THR A CA 1
ATOM 895 C C . THR A 1 111 ? -9.428 -11.609 6.475 1.00 85.75 111 THR A C 1
ATOM 897 O O . THR A 1 111 ? -10.075 -12.217 7.328 1.00 85.75 111 THR A O 1
ATOM 900 N N . CYS A 1 112 ? -9.041 -10.339 6.653 1.00 86.88 112 CYS A N 1
ATOM 901 C CA . CYS A 1 112 ? -9.322 -9.508 7.833 1.00 86.88 112 CYS A CA 1
ATOM 902 C C . CYS A 1 112 ? -8.768 -10.047 9.173 1.00 86.88 112 CYS A C 1
ATOM 904 O O . CYS A 1 112 ? -9.254 -9.685 10.246 1.00 86.88 112 CYS A O 1
ATOM 906 N N . HIS A 1 113 ? -7.718 -10.872 9.146 1.00 88.25 113 HIS A N 1
ATOM 907 C CA . HIS A 1 113 ? -7.011 -11.354 10.338 1.00 88.25 113 HIS A CA 1
ATOM 908 C C . HIS A 1 113 ? -6.006 -10.307 10.855 1.00 88.25 113 HIS A C 1
ATOM 910 O O . HIS A 1 113 ? -4.790 -10.521 10.864 1.00 88.25 113 HIS A O 1
ATOM 916 N N . PHE A 1 114 ? -6.506 -9.154 11.307 1.00 90.06 114 PHE A N 1
ATOM 917 C CA . PHE A 1 114 ? -5.668 -7.996 11.652 1.00 90.06 114 PHE A CA 1
ATOM 918 C C . PHE A 1 114 ? -4.716 -8.242 12.833 1.00 90.06 114 PHE A C 1
ATOM 920 O O . PHE A 1 114 ? -3.551 -7.862 12.770 1.00 90.06 114 PHE A O 1
ATOM 927 N N . GLN A 1 115 ? -5.157 -8.942 13.883 1.00 86.50 115 GLN A N 1
ATOM 928 C CA . GLN A 1 115 ? -4.297 -9.300 15.025 1.00 86.50 115 GLN A CA 1
ATOM 929 C C . GLN A 1 115 ? -3.0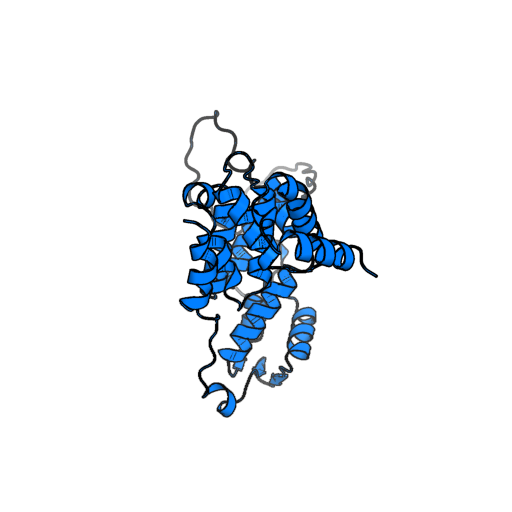95 -10.154 14.587 1.00 86.50 115 GLN A C 1
ATOM 931 O O . GLN A 1 115 ? -1.953 -9.907 14.983 1.00 86.50 115 GLN A O 1
ATOM 936 N N . ALA A 1 116 ? -3.347 -11.150 13.731 1.00 84.81 116 ALA A N 1
ATOM 937 C CA . ALA A 1 116 ? -2.307 -12.021 13.193 1.00 84.81 116 ALA A CA 1
ATOM 938 C C . ALA A 1 116 ? -1.356 -11.253 12.266 1.00 84.81 116 ALA A C 1
ATOM 940 O O . ALA A 1 116 ? -0.154 -11.523 12.273 1.00 84.81 116 ALA A O 1
ATOM 941 N N . PHE A 1 117 ? -1.869 -10.279 11.509 1.00 88.94 117 PHE A N 1
ATOM 942 C CA . PHE A 1 117 ? -1.062 -9.395 10.670 1.00 88.94 117 PHE A CA 1
ATOM 943 C C . PHE A 1 117 ? -0.059 -8.588 11.507 1.00 88.94 117 PHE A C 1
ATOM 945 O O . PHE A 1 117 ? 1.147 -8.687 11.272 1.00 88.94 117 PHE A O 1
ATOM 952 N N . TRP A 1 118 ? -0.525 -7.870 12.536 1.00 87.31 118 TRP A N 1
ATOM 953 C CA . TRP A 1 118 ? 0.353 -7.083 13.412 1.00 87.31 118 TRP A CA 1
ATOM 954 C C . TRP A 1 118 ? 1.341 -7.962 14.183 1.00 87.31 118 TRP A C 1
ATOM 956 O O . TRP A 1 118 ? 2.521 -7.629 14.273 1.00 87.31 118 TRP A O 1
ATOM 966 N N . SER A 1 119 ? 0.898 -9.133 14.651 1.00 83.50 119 SER A N 1
ATOM 967 C CA . SER A 1 119 ? 1.775 -10.117 15.302 1.00 83.50 119 SER A CA 1
ATOM 968 C C . SER A 1 119 ? 2.861 -10.641 14.357 1.00 83.50 119 SER A C 1
ATOM 970 O O . SER A 1 119 ? 4.007 -10.818 14.767 1.00 83.50 119 SER A O 1
ATOM 972 N N . SER A 1 120 ? 2.524 -10.866 13.084 1.00 80.44 120 SER A N 1
ATOM 973 C CA . SER A 1 120 ? 3.473 -11.331 12.065 1.00 80.44 120 SER A CA 1
ATOM 974 C C . SER A 1 120 ? 4.515 -10.263 11.732 1.00 80.44 120 SER A C 1
ATOM 976 O O . SER A 1 120 ? 5.690 -10.595 11.581 1.00 80.44 120 SER A O 1
ATOM 978 N N . ILE A 1 121 ? 4.115 -8.987 11.680 1.00 78.75 121 ILE A N 1
ATOM 979 C CA . ILE A 1 121 ? 5.047 -7.856 11.554 1.00 78.75 121 ILE A CA 1
ATOM 980 C C . ILE A 1 121 ? 5.949 -7.775 12.788 1.00 78.75 121 ILE A C 1
ATOM 982 O O . ILE A 1 121 ? 7.167 -7.725 12.649 1.00 78.75 121 ILE A O 1
ATOM 986 N N . LEU A 1 122 ? 5.388 -7.838 13.996 1.00 74.00 122 LEU A N 1
ATOM 987 C CA . LEU A 1 122 ? 6.170 -7.778 15.232 1.00 74.00 122 LEU A CA 1
ATOM 988 C C . LEU A 1 122 ? 7.183 -8.930 15.330 1.00 74.00 122 LEU A C 1
ATOM 990 O O . LEU A 1 122 ? 8.334 -8.721 15.712 1.00 74.00 122 LEU A O 1
ATOM 994 N N . TRP A 1 123 ? 6.786 -10.141 14.931 1.00 68.50 123 TRP A N 1
ATOM 995 C CA . TRP A 1 123 ? 7.680 -11.298 14.849 1.00 68.50 123 TRP A CA 1
ATOM 996 C C . TRP A 1 123 ? 8.786 -11.118 13.805 1.00 68.50 123 TRP A C 1
ATOM 998 O O . TRP A 1 123 ? 9.919 -11.546 14.027 1.00 68.50 123 TRP A O 1
ATOM 1008 N N . MET A 1 124 ? 8.490 -10.444 12.692 1.00 61.81 124 MET A N 1
ATOM 1009 C CA . MET A 1 124 ? 9.495 -10.066 11.697 1.00 61.81 124 MET A CA 1
ATOM 1010 C C . MET A 1 124 ? 10.510 -9.053 12.258 1.00 61.81 124 MET A C 1
ATOM 1012 O O . MET A 1 124 ? 11.682 -9.122 11.900 1.00 61.81 124 MET A O 1
ATOM 1016 N N . LEU A 1 125 ? 10.091 -8.179 13.183 1.00 61.28 125 LEU A N 1
ATOM 1017 C CA . LEU A 1 125 ? 10.921 -7.141 13.821 1.00 61.28 125 LEU A CA 1
ATOM 1018 C C . LEU A 1 125 ? 11.689 -7.614 15.076 1.00 61.28 125 LEU A C 1
ATOM 1020 O O . LEU A 1 125 ? 12.659 -6.985 15.503 1.00 61.28 125 LEU A O 1
ATOM 1024 N N . LEU A 1 126 ? 11.297 -8.734 15.685 1.00 57.47 126 LEU A N 1
ATOM 1025 C CA . LEU A 1 126 ? 11.896 -9.265 16.921 1.00 57.47 126 LEU A CA 1
ATOM 1026 C C . LEU A 1 126 ? 13.426 -9.521 16.862 1.00 57.47 126 LEU A C 1
ATOM 1028 O O . LEU A 1 126 ? 14.110 -9.201 17.841 1.00 57.47 126 LEU A O 1
ATOM 1032 N N . PRO A 1 127 ? 14.020 -10.015 15.753 1.00 56.00 127 PRO A N 1
ATOM 1033 C CA . PRO A 1 127 ? 15.477 -10.164 15.626 1.00 56.00 127 PRO A CA 1
ATOM 1034 C C . PRO A 1 127 ? 16.257 -8.837 15.660 1.00 56.00 127 PRO A C 1
ATOM 1036 O O . PRO A 1 127 ? 17.463 -8.838 15.930 1.00 56.00 127 PRO A O 1
ATOM 1039 N N . PHE A 1 128 ? 15.594 -7.715 15.367 1.00 45.09 128 PHE A N 1
ATOM 1040 C CA . PHE A 1 128 ? 16.175 -6.373 15.393 1.00 45.09 128 PHE A CA 1
ATOM 1041 C C . PHE A 1 128 ? 16.134 -5.772 16.804 1.00 45.09 128 PHE A C 1
ATOM 1043 O O . PHE A 1 128 ? 17.158 -5.307 17.310 1.00 45.09 128 PHE A O 1
ATOM 1050 N N . LEU A 1 129 ? 14.997 -5.894 17.501 1.00 46.41 129 LEU A N 1
ATOM 1051 C CA . LEU A 1 129 ? 14.857 -5.470 18.904 1.00 46.41 129 LEU A CA 1
ATOM 1052 C C . LEU A 1 129 ? 15.806 -6.231 19.846 1.00 46.41 129 LEU A C 1
ATOM 1054 O O . LEU A 1 129 ? 16.358 -5.653 20.781 1.00 46.41 129 LEU A O 1
ATOM 1058 N N . ALA A 1 130 ? 16.067 -7.512 19.569 1.00 50.97 130 ALA A N 1
ATOM 1059 C CA . ALA A 1 130 ? 17.040 -8.304 20.323 1.00 50.97 130 ALA A CA 1
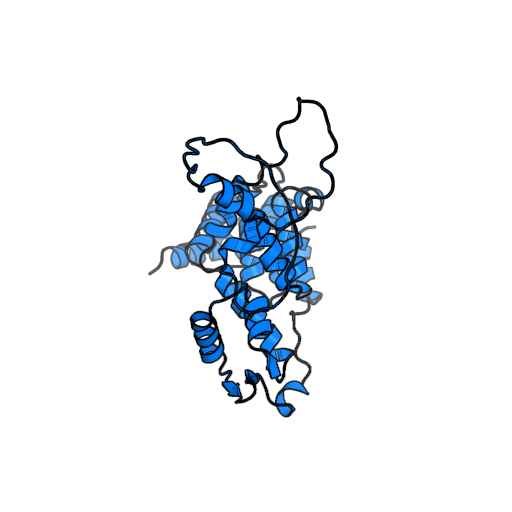ATOM 1060 C C . ALA A 1 130 ? 18.499 -7.836 20.134 1.00 50.97 130 ALA A C 1
ATOM 1062 O O . ALA A 1 130 ? 19.356 -8.168 20.952 1.00 50.97 130 ALA A O 1
ATOM 1063 N N . ARG A 1 131 ? 18.797 -7.068 19.076 1.00 47.09 131 ARG A N 1
ATOM 1064 C CA . ARG A 1 131 ? 20.146 -6.568 18.753 1.00 47.09 131 ARG A CA 1
ATOM 1065 C C . ARG A 1 131 ? 20.435 -5.179 19.314 1.00 47.09 131 ARG A C 1
ATOM 1067 O O . ARG A 1 131 ? 21.589 -4.869 19.592 1.00 47.09 131 ARG A O 1
ATOM 1074 N N . THR A 1 132 ? 19.405 -4.358 19.498 1.00 43.59 132 THR A N 1
ATOM 1075 C CA . THR A 1 132 ? 19.513 -3.015 20.094 1.00 43.59 132 THR A CA 1
ATOM 1076 C C . THR A 1 132 ? 19.400 -3.028 21.625 1.00 43.59 132 THR A C 1
ATOM 1078 O O . THR A 1 132 ? 19.651 -2.010 22.271 1.00 43.59 132 THR A O 1
ATOM 1081 N N . GLY A 1 133 ? 19.105 -4.190 22.222 1.00 40.81 133 GLY A N 1
ATOM 1082 C CA . GLY A 1 133 ? 19.176 -4.434 23.660 1.00 40.81 133 GLY A CA 1
ATOM 1083 C C . GLY A 1 133 ? 20.614 -4.404 24.181 1.00 40.81 133 GLY A C 1
ATOM 1084 O O . GLY A 1 133 ? 21.356 -5.381 24.092 1.00 40.81 133 GLY A O 1
ATOM 1085 N N . SER A 1 134 ? 20.995 -3.269 24.757 1.00 31.69 134 SER A N 1
ATOM 1086 C CA . SER A 1 134 ? 22.174 -3.090 25.598 1.00 31.69 134 SER A CA 1
ATOM 1087 C C . SER A 1 134 ? 22.311 -4.222 26.624 1.00 31.69 134 SER A C 1
ATOM 1089 O O . SER A 1 134 ? 21.399 -4.516 27.394 1.00 31.69 134 SER A O 1
ATOM 1091 N N . THR A 1 135 ? 23.486 -4.853 26.659 1.00 31.61 135 THR A N 1
ATOM 1092 C CA . THR A 1 135 ? 23.863 -5.821 27.693 1.00 31.61 135 THR A CA 1
ATOM 1093 C C . THR A 1 135 ? 23.675 -5.204 29.084 1.00 31.61 135 THR A C 1
ATOM 1095 O O . THR A 1 135 ? 24.365 -4.226 29.394 1.00 31.61 135 THR A O 1
ATOM 1098 N N . PRO A 1 136 ? 22.837 -5.762 29.973 1.00 33.94 136 PRO A N 1
ATOM 1099 C CA . PRO A 1 136 ? 22.936 -5.447 31.383 1.00 33.94 136 PRO A CA 1
ATOM 1100 C C . PRO A 1 136 ? 24.225 -6.098 31.882 1.00 33.94 136 PRO A C 1
ATOM 1102 O O . PRO A 1 136 ? 24.395 -7.315 31.801 1.00 33.94 136 PRO A O 1
ATOM 1105 N N . SER A 1 137 ? 25.155 -5.293 32.383 1.00 29.17 137 SER A N 1
ATOM 1106 C CA . SER A 1 137 ? 26.325 -5.779 33.104 1.00 29.17 137 SER A CA 1
ATOM 1107 C C . SER A 1 137 ? 25.870 -6.582 34.330 1.00 29.17 137 SER A C 1
ATOM 1109 O O . SER A 1 137 ? 25.563 -6.016 35.380 1.00 29.17 137 SER A O 1
ATOM 1111 N N . THR A 1 138 ? 25.811 -7.906 34.216 1.00 31.45 138 THR A N 1
ATOM 1112 C CA . THR A 1 138 ? 25.648 -8.814 35.354 1.00 31.45 138 THR A CA 1
ATOM 1113 C C . THR A 1 138 ? 26.928 -8.811 36.183 1.00 31.45 138 THR A C 1
ATOM 1115 O O . THR A 1 138 ? 27.873 -9.542 35.896 1.00 31.45 138 THR A O 1
ATOM 1118 N N . SER A 1 139 ? 26.959 -7.987 37.233 1.00 29.00 139 SER A N 1
ATOM 1119 C CA . SER A 1 139 ? 27.864 -8.204 38.360 1.00 29.00 139 SER A CA 1
ATOM 1120 C C . SER A 1 139 ? 27.256 -9.276 39.260 1.00 29.00 139 SER A C 1
ATOM 1122 O O . SER A 1 139 ? 26.171 -9.119 39.819 1.00 29.00 139 SER A O 1
ATOM 1124 N N . ALA A 1 140 ? 27.955 -10.401 39.321 1.00 32.44 140 ALA A N 1
ATOM 1125 C CA . ALA A 1 140 ? 27.593 -11.603 40.041 1.00 32.44 140 ALA A CA 1
ATOM 1126 C C . ALA A 1 140 ? 27.441 -11.374 41.554 1.00 32.44 140 ALA A C 1
ATOM 1128 O O . ALA A 1 140 ? 28.361 -10.884 42.207 1.00 32.44 140 ALA A O 1
ATOM 1129 N N . LYS A 1 141 ? 26.345 -11.876 42.134 1.00 31.73 141 LYS A N 1
ATOM 1130 C CA . LYS A 1 141 ? 26.346 -12.470 43.481 1.00 31.73 141 LYS A CA 1
ATOM 1131 C C . LYS A 1 141 ? 25.477 -13.727 43.464 1.00 31.73 141 LYS A C 1
ATOM 1133 O O . LYS A 1 141 ? 24.318 -13.678 43.070 1.00 31.73 141 LYS A O 1
ATOM 1138 N N . GLY A 1 142 ? 26.104 -14.850 43.815 1.00 28.08 142 GLY A N 1
ATOM 1139 C CA . GLY A 1 142 ? 25.536 -16.198 43.785 1.00 28.08 142 GLY A CA 1
ATOM 1140 C C . GLY A 1 142 ? 24.400 -16.441 44.792 1.00 28.08 142 GLY A C 1
ATOM 1141 O O . GLY A 1 142 ? 24.073 -15.564 45.594 1.00 28.08 142 GLY A O 1
ATOM 1142 N N . PRO A 1 143 ? 23.789 -17.638 44.743 1.00 31.55 143 PRO A N 1
ATOM 1143 C CA . PRO A 1 143 ? 22.523 -17.922 45.404 1.00 31.55 143 PRO A CA 1
ATOM 1144 C C . PRO A 1 143 ? 22.721 -18.269 46.884 1.00 31.55 143 PRO A C 1
ATOM 1146 O O . PRO A 1 143 ? 23.783 -18.751 47.284 1.00 31.55 143 PRO A O 1
ATOM 1149 N N . PRO A 1 144 ? 21.647 -18.167 47.680 1.00 30.92 144 PRO A N 1
ATOM 1150 C CA . PRO A 1 144 ? 21.381 -19.257 48.602 1.00 30.92 144 PRO A CA 1
ATOM 1151 C C . PRO A 1 144 ? 19.930 -19.746 48.551 1.00 30.92 144 PRO A C 1
ATOM 1153 O O . PRO A 1 144 ? 18.966 -18.993 48.448 1.00 30.92 144 PRO A O 1
ATOM 1156 N N . HIS A 1 145 ? 19.823 -21.066 48.659 1.00 33.12 145 HIS A N 1
ATOM 1157 C CA . HIS A 1 145 ? 18.617 -21.859 48.853 1.00 33.12 145 HIS A CA 1
ATOM 1158 C C . HIS A 1 145 ? 17.724 -21.369 50.007 1.00 33.12 145 HIS A C 1
ATOM 1160 O O . HIS A 1 145 ? 18.226 -21.176 51.114 1.00 33.12 145 HIS A O 1
ATOM 1166 N N . ARG A 1 146 ? 16.397 -21.347 49.788 1.00 27.30 146 ARG A N 1
ATOM 1167 C CA . ARG A 1 146 ? 15.358 -22.022 50.611 1.00 27.30 146 ARG A CA 1
ATOM 1168 C C . ARG A 1 146 ? 13.935 -21.660 50.148 1.00 27.30 146 ARG A C 1
ATOM 1170 O O . ARG A 1 146 ? 13.580 -20.493 50.068 1.00 27.30 146 ARG A O 1
ATOM 1177 N N . HIS A 1 147 ? 13.109 -22.684 49.934 1.00 29.56 147 HIS A N 1
ATOM 1178 C CA . HIS A 1 147 ? 11.640 -22.631 50.062 1.00 29.56 147 HIS A CA 1
ATOM 1179 C C . HIS A 1 147 ? 11.253 -22.473 51.556 1.00 29.56 147 HIS A C 1
ATOM 1181 O O . HIS A 1 147 ? 12.073 -22.895 52.383 1.00 29.56 147 HIS A O 1
ATOM 1187 N N . PRO A 1 148 ? 10.065 -21.928 51.946 1.00 37.31 148 PRO A N 1
ATOM 1188 C CA . PRO A 1 148 ? 8.745 -22.449 51.532 1.00 37.31 148 PRO A CA 1
ATOM 1189 C C . PRO A 1 148 ? 7.527 -21.478 51.432 1.00 37.31 148 PRO A C 1
ATOM 1191 O O . PRO A 1 148 ? 7.510 -20.390 51.985 1.00 37.31 148 PRO A O 1
ATOM 1194 N N . GLN A 1 149 ? 6.510 -21.976 50.709 1.00 28.19 149 GLN A N 1
ATOM 1195 C CA . GLN A 1 149 ? 5.032 -21.869 50.815 1.00 28.19 149 GLN A CA 1
ATOM 1196 C C . GLN A 1 149 ? 4.254 -20.562 51.146 1.00 28.19 149 GLN A C 1
ATOM 1198 O O . GLN A 1 149 ? 4.387 -19.978 52.211 1.00 28.19 149 GLN A O 1
ATOM 1203 N N . ALA A 1 150 ? 3.251 -20.337 50.272 1.00 28.39 150 ALA A N 1
ATOM 1204 C CA . ALA A 1 150 ? 1.869 -19.852 50.476 1.00 28.39 150 ALA A CA 1
ATOM 1205 C C . ALA A 1 150 ? 1.583 -18.363 50.782 1.00 28.39 150 ALA A C 1
ATOM 1207 O O . ALA A 1 150 ? 1.848 -17.882 51.873 1.00 28.39 150 ALA A O 1
ATOM 1208 N N . HIS A 1 151 ? 0.896 -17.679 49.850 1.00 26.67 151 HIS A N 1
ATOM 1209 C CA . HIS A 1 151 ? -0.473 -17.145 50.021 1.00 26.67 151 HIS A CA 1
ATOM 1210 C C . HIS A 1 151 ? -0.942 -16.424 48.736 1.00 26.67 151 HIS A C 1
ATOM 1212 O O . HIS A 1 151 ? -0.261 -15.548 48.213 1.00 26.67 151 HIS A O 1
ATOM 1218 N N . LEU A 1 152 ? -2.118 -16.804 48.229 1.00 31.62 152 LEU A N 1
ATOM 1219 C CA . LEU A 1 152 ? -2.859 -16.126 47.157 1.00 31.62 152 LEU A CA 1
ATOM 1220 C C . LEU A 1 152 ? -3.720 -15.007 47.756 1.00 31.62 152 LEU A C 1
ATOM 1222 O O . LEU A 1 152 ? -4.489 -15.293 48.674 1.00 31.62 152 LEU A O 1
ATOM 1226 N N . SER A 1 153 ? -3.641 -13.785 47.211 1.00 26.31 153 SER A N 1
ATOM 1227 C CA . SER A 1 153 ? -4.756 -12.826 47.020 1.00 26.31 153 SER A CA 1
ATOM 1228 C C . SER A 1 153 ? -4.287 -11.529 46.327 1.00 26.31 153 SER A C 1
ATOM 1230 O O . SER A 1 153 ? -3.099 -11.220 46.374 1.00 26.31 153 SER A O 1
ATOM 1232 N N . PRO A 1 154 ? -5.191 -10.797 45.645 1.00 44.56 154 PRO A N 1
ATOM 1233 C CA . PRO A 1 154 ? -4.913 -10.100 44.389 1.00 44.56 154 PRO A CA 1
ATOM 1234 C C . PRO A 1 154 ? -4.699 -8.588 44.555 1.00 44.56 154 PRO A C 1
ATOM 1236 O O . PRO A 1 154 ? -5.005 -8.036 45.606 1.00 44.56 154 PRO A O 1
ATOM 1239 N N . THR A 1 155 ? -4.258 -7.939 43.466 1.00 34.09 155 THR A N 1
ATOM 1240 C CA . THR A 1 155 ? -4.265 -6.490 43.129 1.00 34.09 155 THR A CA 1
ATOM 1241 C C . THR A 1 155 ? -2.880 -5.884 42.871 1.00 34.09 155 THR A C 1
ATOM 1243 O O . THR A 1 155 ? -2.190 -5.423 43.775 1.00 34.09 155 THR A O 1
ATOM 1246 N N . LYS A 1 156 ? -2.497 -5.836 41.588 1.00 31.03 156 LYS A N 1
ATOM 1247 C CA . LYS A 1 156 ? -1.773 -4.720 40.947 1.00 31.03 156 LYS A CA 1
ATOM 1248 C C . LYS A 1 156 ? -1.644 -4.992 39.440 1.00 31.03 156 LYS A C 1
ATOM 1250 O O . LYS A 1 156 ? -1.335 -6.125 39.077 1.00 31.03 156 LYS A O 1
ATOM 1255 N N . PRO A 1 157 ? -1.883 -4.000 38.566 1.00 34.84 157 PRO A N 1
ATOM 1256 C CA . PRO A 1 157 ? -1.663 -4.161 37.135 1.00 34.84 157 PRO A CA 1
ATOM 1257 C C . PRO A 1 157 ? -0.154 -4.254 36.872 1.00 34.84 157 PRO A C 1
ATOM 1259 O O . PRO A 1 157 ? 0.618 -3.434 37.374 1.00 34.84 157 PRO A O 1
ATOM 1262 N N . LEU A 1 158 ? 0.267 -5.286 36.139 1.00 35.78 158 LEU A N 1
ATOM 1263 C CA . LEU A 1 158 ? 1.655 -5.450 35.708 1.00 35.78 158 LEU A CA 1
ATOM 1264 C C . LEU A 1 158 ? 1.977 -4.471 34.571 1.00 35.78 158 LEU A C 1
ATOM 1266 O O . LEU A 1 158 ? 1.147 -4.221 33.700 1.00 35.78 158 LEU A O 1
ATOM 1270 N N . SER A 1 159 ? 3.187 -3.912 34.608 1.00 36.81 159 SER A N 1
ATOM 1271 C CA . SER A 1 159 ? 3.736 -3.025 33.582 1.00 36.81 159 SER A CA 1
ATOM 1272 C C . SER A 1 159 ? 4.036 -3.781 32.272 1.00 36.81 159 SER A C 1
ATOM 1274 O O . SER A 1 159 ? 4.176 -5.008 32.292 1.00 36.81 159 SER A O 1
ATOM 1276 N N . PRO A 1 160 ? 4.194 -3.071 31.135 1.00 38.25 160 PRO A N 1
ATOM 1277 C CA . PRO A 1 160 ? 4.431 -3.678 29.816 1.00 38.25 160 PRO A CA 1
ATOM 1278 C C . PRO A 1 160 ? 5.709 -4.530 29.720 1.00 38.25 160 PRO A C 1
ATOM 1280 O O . PRO A 1 160 ? 5.848 -5.340 28.813 1.00 38.25 160 PRO A O 1
ATOM 1283 N N . GLU A 1 161 ? 6.630 -4.395 30.675 1.00 36.69 161 GLU A N 1
ATOM 1284 C CA . GLU A 1 161 ? 7.921 -5.095 30.681 1.00 36.69 161 GLU A CA 1
ATOM 1285 C C . GLU A 1 161 ? 7.826 -6.563 31.144 1.00 36.69 161 GLU A C 1
ATOM 1287 O O . GLU A 1 161 ? 8.777 -7.328 30.999 1.00 36.69 161 GLU A O 1
ATOM 1292 N N . ALA A 1 162 ? 6.675 -6.997 31.672 1.00 34.62 162 ALA A N 1
ATOM 1293 C CA . ALA A 1 162 ? 6.500 -8.352 32.205 1.00 34.62 162 ALA A CA 1
ATOM 1294 C C . ALA A 1 162 ? 6.242 -9.437 31.136 1.00 34.62 162 ALA A C 1
ATOM 1296 O O . ALA A 1 162 ? 6.353 -10.626 31.437 1.00 34.62 162 ALA A O 1
ATOM 1297 N N . TRP A 1 163 ? 5.934 -9.062 29.891 1.00 37.69 163 TRP A N 1
ATOM 1298 C CA . TRP A 1 163 ? 5.602 -10.018 28.822 1.00 37.69 163 TRP A CA 1
ATOM 1299 C C . TRP A 1 163 ? 6.824 -10.704 28.194 1.00 37.69 163 TRP A C 1
ATOM 1301 O O . TRP A 1 163 ? 6.683 -11.740 27.549 1.00 37.69 163 TRP A O 1
ATOM 1311 N N . VAL A 1 164 ? 8.037 -10.195 28.428 1.00 40.41 164 VAL A N 1
ATOM 1312 C CA . VAL A 1 164 ? 9.262 -10.727 27.801 1.00 40.41 164 VAL A CA 1
ATOM 1313 C C . VAL A 1 164 ? 9.733 -12.050 28.434 1.00 40.41 164 VAL A C 1
ATOM 1315 O O . VAL A 1 164 ? 10.501 -12.785 27.823 1.00 40.41 164 VAL A O 1
ATOM 1318 N N . LEU A 1 165 ? 9.252 -12.413 29.630 1.00 40.03 165 LEU A N 1
ATOM 1319 C CA . LEU A 1 165 ? 9.758 -13.575 30.384 1.00 40.03 165 LEU A CA 1
ATOM 1320 C C . LEU A 1 165 ? 8.752 -14.722 30.587 1.00 40.03 165 LEU A C 1
ATOM 1322 O O . LEU A 1 165 ? 9.063 -15.669 31.308 1.00 40.03 165 LEU A O 1
ATOM 1326 N N . ALA A 1 166 ? 7.570 -14.683 29.964 1.00 32.81 166 ALA A N 1
ATOM 1327 C CA . ALA A 1 166 ? 6.493 -15.642 30.244 1.00 32.81 166 ALA A CA 1
ATOM 1328 C C . ALA A 1 166 ? 5.945 -16.387 29.012 1.00 32.81 166 ALA A C 1
ATOM 1330 O O . ALA A 1 166 ? 4.760 -16.707 28.963 1.00 32.81 166 ALA A O 1
ATOM 1331 N N . LEU A 1 167 ? 6.796 -16.720 28.037 1.00 34.03 167 LEU A N 1
ATOM 1332 C CA . LEU A 1 167 ? 6.458 -17.716 27.014 1.00 34.03 167 LEU A CA 1
ATOM 1333 C C . LEU A 1 167 ? 7.122 -19.060 27.358 1.00 34.03 167 LEU A C 1
ATOM 1335 O O . LEU A 1 167 ? 8.353 -19.139 27.395 1.00 34.03 167 LEU A O 1
ATOM 1339 N N . PRO A 1 168 ? 6.350 -20.135 27.610 1.00 34.84 168 PRO A N 1
ATOM 1340 C CA . PRO A 1 168 ? 6.912 -21.466 27.737 1.00 34.84 168 PRO A CA 1
ATOM 1341 C C . PRO A 1 168 ? 7.348 -21.929 26.347 1.00 34.84 168 PRO A C 1
ATOM 1343 O O . PRO A 1 168 ? 6.524 -22.217 25.484 1.00 34.84 168 PRO A O 1
ATOM 1346 N N . ALA A 1 169 ? 8.658 -21.991 26.128 1.00 43.00 169 ALA A N 1
ATOM 1347 C CA . ALA A 1 169 ? 9.233 -22.640 24.961 1.00 43.00 169 ALA A CA 1
ATOM 1348 C C . ALA A 1 169 ? 8.814 -24.121 24.931 1.00 43.00 169 ALA A C 1
ATOM 1350 O O . ALA A 1 169 ? 9.154 -24.853 25.868 1.00 43.00 169 ALA A O 1
ATOM 1351 N N . PRO A 1 170 ? 8.162 -24.632 23.871 1.00 39.09 170 PRO A N 1
ATOM 1352 C CA . PRO A 1 170 ? 8.172 -26.053 23.627 1.00 39.09 170 PRO A CA 1
ATOM 1353 C C . PRO A 1 170 ? 9.401 -26.373 22.769 1.00 39.09 170 PRO A C 1
ATOM 1355 O O . PRO A 1 170 ? 9.452 -26.101 21.576 1.00 39.09 170 PRO A O 1
ATOM 1358 N N . LEU A 1 171 ? 10.382 -27.003 23.416 1.00 35.97 171 LEU A N 1
ATOM 1359 C CA . LEU A 1 171 ? 11.135 -28.120 22.839 1.00 35.97 171 LEU A CA 1
ATOM 1360 C C . LEU A 1 171 ? 11.981 -27.808 21.589 1.00 35.97 171 LEU A C 1
ATOM 1362 O O . LEU A 1 171 ? 11.788 -28.379 20.519 1.00 35.97 171 LEU A O 1
ATOM 1366 N N . CYS A 1 172 ? 13.029 -27.008 21.785 1.00 31.08 172 CYS A N 1
ATOM 1367 C CA . CYS A 1 172 ? 14.208 -27.013 20.920 1.00 31.08 172 CYS A CA 1
ATOM 1368 C C . CYS A 1 172 ? 15.011 -28.303 21.197 1.00 31.08 172 CYS A C 1
ATOM 1370 O O . CYS A 1 172 ? 15.858 -28.348 22.091 1.00 31.08 172 CYS A O 1
ATOM 1372 N N . TRP A 1 173 ? 14.677 -29.395 20.502 1.00 29.27 173 TRP A N 1
ATOM 1373 C CA . TRP A 1 173 ? 15.469 -30.625 20.541 1.00 29.27 173 TRP A CA 1
ATOM 1374 C C . TRP A 1 173 ? 16.762 -30.442 19.743 1.00 29.27 173 TRP A C 1
ATOM 1376 O O . TRP A 1 173 ? 16.742 -30.153 18.551 1.00 29.27 173 TRP A O 1
ATOM 1386 N N . CYS A 1 174 ? 17.872 -30.633 20.453 1.00 34.25 174 CYS A N 1
ATOM 1387 C CA . CYS A 1 174 ? 19.226 -30.934 19.999 1.00 34.25 174 CYS A CA 1
ATOM 1388 C C . CYS A 1 174 ? 19.385 -31.305 18.508 1.00 34.25 174 CYS A C 1
ATOM 1390 O O . CYS A 1 174 ? 19.011 -32.403 18.096 1.00 34.25 174 CYS A O 1
ATOM 1392 N N . GLN A 1 175 ? 20.099 -30.467 17.753 1.00 31.47 175 GLN A N 1
ATOM 1393 C CA . GLN A 1 175 ? 20.874 -30.893 16.583 1.00 31.47 175 GLN A CA 1
ATOM 1394 C C . GLN A 1 175 ? 22.322 -30.372 16.681 1.00 31.47 175 GLN A C 1
ATOM 1396 O O . GLN A 1 175 ? 22.555 -29.359 17.345 1.00 31.47 175 GLN A O 1
ATOM 1401 N N . PRO A 1 176 ? 23.308 -31.085 16.098 1.00 36.03 176 PRO A N 1
ATOM 1402 C CA . PRO A 1 176 ? 24.730 -30.842 16.333 1.00 36.03 176 PRO A CA 1
ATOM 1403 C C . PRO A 1 176 ? 25.208 -29.527 15.709 1.00 36.03 176 PRO A C 1
ATOM 1405 O O . PRO A 1 176 ? 24.713 -29.103 14.666 1.00 36.03 176 PRO A O 1
ATOM 1408 N N . LEU A 1 177 ? 26.214 -28.915 16.340 1.00 41.53 177 LEU A N 1
ATOM 1409 C CA . LEU A 1 177 ? 26.898 -27.696 15.908 1.00 41.53 177 LEU A CA 1
ATOM 1410 C C . LEU A 1 177 ? 27.543 -27.844 14.511 1.00 41.53 177 LEU A C 1
ATOM 1412 O O . LEU A 1 177 ? 28.734 -28.104 14.436 1.00 41.53 177 LEU A O 1
ATOM 1416 N N . THR A 1 178 ? 26.788 -27.637 13.430 1.00 36.25 178 THR A N 1
ATOM 1417 C CA . THR A 1 178 ? 27.252 -27.111 12.124 1.00 36.25 178 THR A CA 1
ATOM 1418 C C . THR A 1 178 ? 26.041 -26.666 11.291 1.00 36.25 178 THR A C 1
ATOM 1420 O O . THR A 1 178 ? 25.769 -27.204 10.221 1.00 36.25 178 THR A O 1
ATOM 1423 N N . ALA A 1 179 ? 25.258 -25.714 11.784 1.00 34.69 179 ALA A N 1
ATOM 1424 C CA . ALA A 1 179 ? 24.289 -25.000 10.962 1.00 34.69 179 ALA A CA 1
ATOM 1425 C C . ALA A 1 179 ? 24.118 -23.606 11.555 1.00 34.69 179 ALA A C 1
ATOM 1427 O O . ALA A 1 179 ? 23.718 -23.454 12.710 1.00 34.69 179 ALA A O 1
ATOM 1428 N N . SER A 1 180 ? 24.490 -22.596 10.780 1.00 34.72 180 SER A N 1
ATOM 1429 C CA . SER A 1 180 ? 24.178 -21.193 11.034 1.00 34.72 180 SER A CA 1
ATOM 1430 C C . SER A 1 180 ? 22.700 -21.069 11.430 1.00 34.72 180 SER A C 1
ATOM 1432 O O . SER A 1 180 ? 21.861 -21.739 10.820 1.00 34.72 180 SER A O 1
ATOM 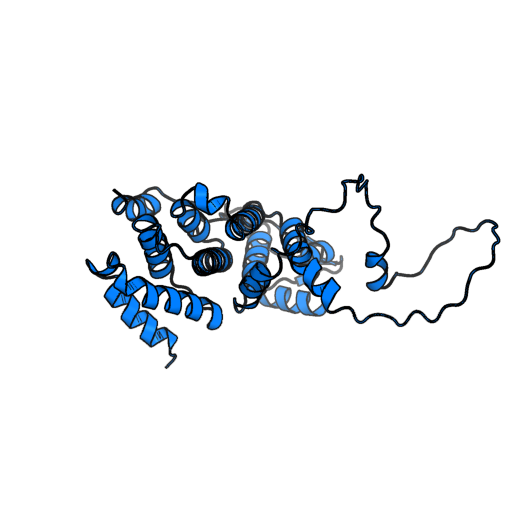1434 N N . PRO A 1 181 ? 22.336 -20.249 12.430 1.00 36.75 181 PRO A N 1
ATOM 1435 C CA . PRO A 1 181 ? 20.934 -20.084 12.784 1.00 36.75 181 PRO A CA 1
ATOM 1436 C C . PRO A 1 181 ? 20.157 -19.541 11.567 1.00 36.75 181 PRO A C 1
ATOM 1438 O O . PRO A 1 181 ? 20.682 -18.688 10.848 1.00 36.75 181 PRO A O 1
ATOM 1441 N N . PRO A 1 182 ? 18.889 -19.943 11.348 1.00 42.97 182 PRO A N 1
ATOM 1442 C CA . PRO A 1 182 ? 18.063 -19.484 10.218 1.00 42.97 182 PRO A CA 1
ATOM 1443 C C . PRO A 1 182 ? 17.696 -17.985 10.284 1.00 42.97 182 PRO A C 1
ATOM 1445 O O . PRO A 1 182 ? 16.905 -17.494 9.481 1.00 42.97 182 PRO A O 1
ATOM 1448 N N . PHE A 1 183 ? 18.262 -17.256 11.247 1.00 39.69 183 PHE A N 1
ATOM 1449 C CA . PHE A 1 183 ? 17.961 -15.869 11.580 1.00 39.69 183 PHE A CA 1
ATOM 1450 C C . PHE A 1 183 ? 18.813 -14.835 10.826 1.00 39.69 183 PHE A C 1
ATOM 1452 O O . PHE A 1 183 ? 18.533 -13.649 10.943 1.00 39.69 183 PHE A O 1
ATOM 1459 N N . GLN A 1 184 ? 19.806 -15.242 10.023 1.00 40.19 184 GLN A N 1
ATOM 1460 C CA . GLN A 1 184 ? 20.608 -14.287 9.236 1.00 40.19 184 GLN A CA 1
ATOM 1461 C C . GLN A 1 184 ? 19.853 -13.659 8.050 1.00 40.19 184 GLN A C 1
ATOM 1463 O O . GLN A 1 184 ? 20.231 -12.585 7.610 1.00 40.19 184 GLN A O 1
ATOM 1468 N N . ALA A 1 185 ? 18.764 -14.268 7.569 1.00 42.41 185 ALA A N 1
ATOM 1469 C CA . ALA A 1 185 ? 18.032 -13.802 6.381 1.00 42.41 185 ALA A CA 1
ATOM 1470 C C . ALA A 1 185 ? 16.796 -12.927 6.690 1.00 42.41 185 ALA A C 1
ATOM 1472 O O . ALA A 1 185 ? 15.951 -12.728 5.820 1.00 42.41 185 ALA A O 1
ATOM 1473 N N . LEU A 1 186 ? 16.626 -12.473 7.939 1.00 43.88 186 LEU A N 1
ATOM 1474 C CA . LEU A 1 186 ? 15.509 -11.600 8.337 1.00 43.88 186 LEU A CA 1
ATOM 1475 C C . LEU A 1 186 ? 15.894 -10.114 8.386 1.00 43.88 186 LEU A C 1
ATOM 1477 O O . LEU A 1 186 ? 15.001 -9.279 8.318 1.00 43.88 186 LEU A O 1
ATOM 1481 N N . ASP A 1 187 ? 17.191 -9.793 8.444 1.00 46.47 187 ASP A N 1
ATOM 1482 C CA . ASP A 1 187 ? 17.686 -8.408 8.508 1.00 46.47 187 ASP A CA 1
ATOM 1483 C C . ASP A 1 187 ? 17.401 -7.619 7.225 1.00 46.47 187 ASP A C 1
ATOM 1485 O O . ASP A 1 187 ? 16.942 -6.486 7.288 1.00 46.47 187 ASP A O 1
ATOM 1489 N N . GLU A 1 188 ? 17.600 -8.232 6.055 1.00 52.47 188 GLU A N 1
ATOM 1490 C CA . GLU A 1 188 ? 17.460 -7.550 4.755 1.00 52.47 188 GLU A CA 1
ATOM 1491 C C . GLU A 1 188 ? 16.001 -7.207 4.408 1.00 52.47 188 GLU A C 1
ATOM 1493 O O . GLU A 1 188 ? 15.729 -6.309 3.615 1.00 52.47 188 GLU A O 1
ATOM 1498 N N . ASN A 1 189 ? 15.040 -7.898 5.025 1.00 55.88 189 ASN A N 1
ATOM 1499 C CA . ASN A 1 189 ? 13.616 -7.696 4.750 1.00 55.88 189 ASN A CA 1
ATOM 1500 C C . ASN A 1 189 ? 13.024 -6.531 5.558 1.00 55.88 189 ASN A C 1
ATOM 1502 O O . ASN A 1 189 ? 11.933 -6.059 5.241 1.00 55.88 189 ASN A O 1
ATOM 1506 N N . MET A 1 190 ? 13.734 -6.079 6.596 1.00 52.72 190 MET A N 1
ATOM 1507 C CA . MET A 1 190 ? 13.287 -5.032 7.512 1.00 52.72 190 MET A CA 1
ATOM 1508 C C . MET A 1 190 ? 13.401 -3.633 6.890 1.00 52.72 190 MET A C 1
ATOM 1510 O O . MET A 1 190 ? 12.460 -2.843 6.980 1.00 52.72 190 MET A O 1
ATOM 1514 N N . ASP A 1 191 ? 14.493 -3.371 6.165 1.00 63.34 191 ASP A N 1
ATOM 1515 C CA . ASP A 1 191 ? 14.727 -2.102 5.459 1.00 63.34 191 ASP A CA 1
ATOM 1516 C C . ASP A 1 191 ? 13.630 -1.803 4.419 1.00 63.34 191 ASP A C 1
ATOM 1518 O O . ASP A 1 191 ? 13.343 -0.647 4.102 1.00 63.34 191 ASP A O 1
ATOM 1522 N N . LEU A 1 192 ? 12.972 -2.846 3.898 1.00 69.25 192 LEU A N 1
ATOM 1523 C CA . LEU A 1 192 ? 11.900 -2.715 2.910 1.00 69.25 192 LEU A CA 1
ATOM 1524 C C . LEU A 1 192 ? 10.606 -2.156 3.506 1.00 69.25 192 LEU A C 1
ATOM 1526 O O . LEU A 1 192 ? 9.917 -1.391 2.831 1.00 69.25 192 LEU A O 1
ATOM 1530 N N . LEU A 1 193 ? 10.270 -2.530 4.745 1.00 68.38 193 LEU A N 1
ATOM 1531 C CA . LEU A 1 193 ? 9.068 -2.045 5.429 1.00 68.38 193 LEU A CA 1
ATOM 1532 C C . LEU A 1 193 ? 9.271 -0.625 5.966 1.00 68.38 193 LEU A C 1
ATOM 1534 O O . LEU A 1 193 ? 8.402 0.223 5.765 1.00 68.38 193 LEU A O 1
ATOM 1538 N N . GLU A 1 194 ? 10.425 -0.340 6.579 1.00 66.44 194 GLU A N 1
ATOM 1539 C CA . GLU A 1 194 ? 10.760 1.019 7.039 1.00 66.44 194 GLU A CA 1
ATOM 1540 C C . GLU A 1 194 ? 10.931 2.004 5.872 1.00 66.44 194 GLU A C 1
ATOM 1542 O O . GLU A 1 194 ? 10.623 3.191 5.999 1.00 66.44 194 GLU A O 1
ATOM 1547 N N . GLY A 1 195 ? 11.372 1.518 4.708 1.00 73.69 195 GLY A N 1
ATOM 1548 C CA . GLY A 1 195 ? 11.562 2.330 3.508 1.00 73.69 195 GLY A CA 1
ATOM 1549 C C . GLY A 1 195 ? 10.272 2.860 2.869 1.00 73.69 195 GLY A C 1
ATOM 1550 O O . GLY A 1 195 ? 10.350 3.743 2.009 1.00 73.69 195 GLY A O 1
ATOM 1551 N N . ILE A 1 196 ? 9.094 2.356 3.260 1.00 82.31 196 ILE A N 1
ATOM 1552 C CA . ILE A 1 196 ? 7.800 2.785 2.713 1.00 82.31 196 ILE A CA 1
ATOM 1553 C C . ILE A 1 196 ? 7.146 3.788 3.658 1.00 82.31 196 ILE A C 1
ATOM 1555 O O . ILE A 1 196 ? 6.619 3.448 4.721 1.00 82.31 196 ILE A O 1
ATOM 1559 N N . THR A 1 197 ? 7.114 5.049 3.237 1.00 82.75 197 THR A N 1
ATOM 1560 C CA . THR A 1 197 ? 6.528 6.112 4.050 1.00 82.75 197 THR A CA 1
ATOM 1561 C C . THR A 1 197 ? 5.011 5.941 4.167 1.00 82.75 197 THR A C 1
ATOM 1563 O O . THR A 1 197 ? 4.286 5.862 3.177 1.00 82.75 197 THR A O 1
ATOM 1566 N N . GLY A 1 198 ? 4.508 5.882 5.404 1.00 84.62 198 GLY A N 1
ATOM 1567 C CA . GLY A 1 198 ? 3.070 5.796 5.682 1.00 84.62 198 GLY A CA 1
ATOM 1568 C C . GLY A 1 198 ? 2.440 4.411 5.482 1.00 84.62 198 GLY A C 1
ATOM 1569 O O . GLY A 1 198 ? 1.219 4.336 5.316 1.00 84.62 198 GLY A O 1
ATOM 1570 N N . PHE A 1 199 ? 3.229 3.328 5.509 1.00 87.12 199 PHE A N 1
ATOM 1571 C CA . PHE A 1 199 ? 2.717 1.956 5.403 1.00 87.12 199 PHE A CA 1
ATOM 1572 C C . PHE A 1 199 ? 1.677 1.636 6.488 1.00 87.12 199 PHE A C 1
ATOM 1574 O O . PHE A 1 199 ? 0.521 1.355 6.169 1.00 87.12 199 PHE A O 1
ATOM 1581 N N . GLU A 1 200 ? 2.047 1.758 7.768 1.00 88.12 200 GLU A N 1
ATOM 1582 C CA . GLU A 1 200 ? 1.155 1.410 8.882 1.00 88.12 200 GLU A CA 1
ATOM 1583 C C . GLU A 1 200 ? -0.138 2.232 8.881 1.00 88.12 200 GLU A C 1
ATOM 1585 O O . GLU A 1 200 ? -1.223 1.703 9.106 1.00 88.12 200 GLU A O 1
ATOM 1590 N N . ASP A 1 201 ? -0.039 3.531 8.593 1.00 89.50 201 ASP A N 1
ATOM 1591 C CA . ASP A 1 201 ? -1.203 4.412 8.522 1.00 89.50 201 ASP A CA 1
ATOM 1592 C C . ASP A 1 201 ? -2.139 4.030 7.375 1.00 89.50 201 ASP A C 1
ATOM 1594 O O . ASP A 1 201 ? -3.354 4.184 7.496 1.00 89.50 201 ASP A O 1
ATOM 1598 N N . SER A 1 202 ? -1.604 3.530 6.263 1.00 89.88 202 SER A N 1
ATOM 1599 C CA . SER A 1 202 ? -2.414 3.053 5.140 1.00 89.88 202 SER A CA 1
ATOM 1600 C C . SER A 1 202 ? -3.132 1.750 5.492 1.00 89.88 202 SER A C 1
ATOM 1602 O O . SER A 1 202 ? -4.336 1.640 5.265 1.00 89.88 202 SER A O 1
ATOM 1604 N N . VAL A 1 203 ? -2.449 0.826 6.173 1.00 90.38 203 VAL A N 1
ATOM 1605 C CA . VAL A 1 203 ? -3.075 -0.393 6.711 1.00 90.38 203 VAL A CA 1
ATOM 1606 C C . VAL A 1 203 ? -4.171 -0.055 7.729 1.00 90.38 203 VAL A C 1
ATOM 1608 O O . VAL A 1 203 ? -5.282 -0.575 7.640 1.00 90.38 203 VAL A O 1
ATOM 1611 N N . ARG A 1 204 ? -3.919 0.878 8.658 1.00 92.00 204 ARG A N 1
ATOM 1612 C CA . ARG A 1 204 ? -4.930 1.344 9.626 1.00 92.00 204 ARG A CA 1
ATOM 1613 C C . ARG A 1 204 ? -6.134 1.982 8.940 1.00 92.00 204 ARG A C 1
ATOM 1615 O O . ARG A 1 204 ? -7.259 1.740 9.364 1.00 92.00 204 ARG A O 1
ATOM 1622 N N . LYS A 1 205 ? -5.935 2.752 7.862 1.00 91.00 205 LYS A N 1
ATOM 1623 C CA . LYS A 1 205 ? -7.054 3.296 7.071 1.00 91.00 205 LYS A CA 1
ATOM 1624 C C . LYS A 1 205 ? -7.927 2.189 6.485 1.00 91.00 205 LYS A C 1
ATOM 1626 O O . LYS A 1 205 ? -9.149 2.332 6.518 1.00 91.00 205 LYS A O 1
ATOM 1631 N N . PHE A 1 206 ? -7.314 1.119 5.974 1.00 89.75 206 PHE A N 1
ATOM 1632 C CA . PHE A 1 206 ? -8.035 -0.048 5.470 1.00 89.75 206 PHE A CA 1
ATOM 1633 C C . PHE A 1 206 ? -8.804 -0.756 6.592 1.00 89.75 206 PHE A C 1
ATOM 1635 O O . PHE A 1 206 ? -10.007 -0.958 6.462 1.00 89.75 206 PHE A O 1
ATOM 1642 N N . ILE A 1 207 ? -8.171 -1.021 7.739 1.00 90.94 207 ILE A N 1
ATOM 1643 C CA . ILE A 1 207 ? -8.848 -1.616 8.905 1.00 90.94 207 ILE A CA 1
ATOM 1644 C C . ILE A 1 207 ? -10.044 -0.759 9.334 1.00 90.94 207 ILE A C 1
ATOM 1646 O O . ILE A 1 207 ? -11.145 -1.278 9.509 1.00 90.94 207 ILE A O 1
ATOM 1650 N N . CYS A 1 208 ? -9.871 0.563 9.436 1.00 90.00 208 CYS A N 1
ATOM 1651 C CA . CYS A 1 208 ? -10.968 1.466 9.777 1.00 90.00 208 CYS A CA 1
ATOM 1652 C C . CYS A 1 208 ? -12.096 1.449 8.736 1.00 90.00 208 CYS A C 1
ATOM 1654 O O . CYS A 1 208 ? -13.266 1.547 9.102 1.00 90.00 208 CYS A O 1
ATOM 1656 N N . HIS A 1 209 ? -11.766 1.309 7.450 1.00 87.94 209 HIS A N 1
ATOM 1657 C CA . HIS A 1 209 ? -12.759 1.141 6.391 1.00 87.94 209 HIS A CA 1
ATOM 1658 C C . HIS A 1 209 ? -13.568 -0.153 6.574 1.00 87.94 209 HIS A C 1
ATOM 1660 O O . HIS A 1 209 ? -14.798 -0.103 6.556 1.00 87.94 209 HIS A O 1
ATOM 1666 N N . VAL A 1 210 ? -12.900 -1.284 6.833 1.00 87.56 210 VAL A N 1
ATOM 1667 C CA . VAL A 1 210 ? -13.560 -2.576 7.096 1.00 87.56 210 VAL A CA 1
ATOM 1668 C C . VAL A 1 210 ? -14.443 -2.504 8.343 1.00 87.56 210 VAL A C 1
ATOM 1670 O O . VAL A 1 210 ? -15.596 -2.940 8.308 1.00 87.56 210 VAL A O 1
ATOM 1673 N N . VAL A 1 211 ? -13.951 -1.903 9.431 1.00 89.31 211 VAL A N 1
ATOM 1674 C CA . VAL A 1 211 ? -14.724 -1.715 10.672 1.00 89.31 211 VAL A CA 1
ATOM 1675 C C . VAL A 1 211 ? -15.958 -0.847 10.423 1.00 89.31 211 VAL A C 1
ATOM 1677 O O . VAL A 1 211 ? -17.049 -1.203 10.861 1.00 89.31 211 VAL A O 1
ATOM 1680 N N . GLY A 1 212 ? -15.809 0.230 9.645 1.00 86.25 212 GLY A N 1
ATOM 1681 C CA . GLY A 1 212 ? -16.898 1.125 9.243 1.00 86.25 212 GLY A CA 1
ATOM 1682 C C . GLY A 1 212 ? -18.018 0.456 8.442 1.00 86.25 212 GLY A C 1
ATOM 1683 O O . GLY A 1 212 ? -19.124 0.988 8.369 1.00 86.25 212 GLY A O 1
ATOM 1684 N N . ILE A 1 213 ? -17.741 -0.698 7.831 1.00 84.81 213 ILE A N 1
ATOM 1685 C CA . ILE A 1 213 ? -18.721 -1.484 7.074 1.00 84.81 213 ILE A CA 1
ATOM 1686 C C . ILE A 1 213 ? -19.335 -2.594 7.933 1.00 84.81 213 ILE A C 1
ATOM 1688 O O . ILE A 1 213 ? -20.513 -2.908 7.777 1.00 84.81 213 ILE A O 1
ATOM 1692 N N . THR A 1 214 ? -18.542 -3.212 8.806 1.00 85.06 214 THR A N 1
ATOM 1693 C CA . THR A 1 214 ? -18.902 -4.479 9.461 1.00 85.06 214 THR A CA 1
ATOM 1694 C C . THR A 1 214 ? -19.480 -4.315 10.867 1.00 85.06 214 THR A C 1
ATOM 1696 O O . THR A 1 214 ? -20.234 -5.186 11.303 1.00 85.06 214 THR A O 1
ATOM 1699 N N . TYR A 1 215 ? -19.197 -3.208 11.562 1.00 84.06 215 TYR A N 1
ATOM 1700 C CA . TYR A 1 215 ? -19.636 -2.986 12.943 1.00 84.06 215 TYR A CA 1
ATOM 1701 C C . TYR A 1 215 ? -20.615 -1.817 13.065 1.00 84.06 215 TYR A C 1
ATOM 1703 O O . TYR A 1 215 ? -20.448 -0.770 12.445 1.00 84.06 215 TYR A O 1
ATOM 1711 N N . GLN A 1 216 ? -21.616 -1.981 13.933 1.00 86.00 216 GLN A N 1
ATOM 1712 C CA . GLN A 1 216 ? -22.463 -0.878 14.415 1.00 86.00 216 GLN A CA 1
ATOM 1713 C C . GLN A 1 216 ? -21.900 -0.299 15.716 1.00 86.00 216 GLN A C 1
ATOM 1715 O O . GLN A 1 216 ? -21.736 0.912 15.841 1.00 86.00 216 GLN A O 1
ATOM 1720 N N . HIS A 1 217 ? -21.536 -1.186 16.645 1.00 88.25 217 HIS A N 1
ATOM 1721 C CA . HIS A 1 217 ? -20.814 -0.873 17.871 1.00 88.25 217 HIS A CA 1
ATOM 1722 C C . HIS A 1 217 ? -19.607 -1.807 17.997 1.00 88.25 217 HIS A C 1
ATOM 1724 O O . HIS A 1 217 ? -19.706 -2.992 17.670 1.00 88.25 217 HIS A O 1
ATOM 1730 N N . ILE A 1 218 ? -18.480 -1.284 18.473 1.00 90.56 218 ILE A N 1
ATOM 1731 C CA . ILE A 1 218 ? -17.261 -2.059 18.732 1.00 90.56 218 ILE A CA 1
ATOM 1732 C C . ILE A 1 218 ? -16.670 -1.667 20.082 1.00 90.56 218 ILE A C 1
ATOM 1734 O O . ILE A 1 218 ? -16.675 -0.495 20.457 1.00 90.56 218 ILE A O 1
ATOM 1738 N N . ASP A 1 219 ? -16.151 -2.633 20.832 1.00 90.50 219 ASP A N 1
ATOM 1739 C CA . ASP A 1 219 ? -15.486 -2.317 22.088 1.00 90.50 219 ASP A CA 1
ATOM 1740 C C . ASP A 1 219 ? -14.170 -1.567 21.841 1.00 90.50 219 ASP A C 1
ATOM 1742 O O . ASP A 1 219 ? -13.401 -1.892 20.932 1.00 90.50 219 ASP A O 1
ATOM 1746 N N . ARG A 1 220 ? -13.869 -0.589 22.702 1.00 87.94 220 ARG A N 1
ATOM 1747 C CA . ARG A 1 220 ? -12.643 0.216 22.594 1.00 87.94 220 ARG A CA 1
ATOM 1748 C C . ARG A 1 220 ? -11.369 -0.632 22.587 1.00 87.94 220 ARG A C 1
ATOM 1750 O O . ARG A 1 220 ? -10.450 -0.334 21.830 1.00 87.94 220 ARG A O 1
ATOM 1757 N N . TRP A 1 221 ? -11.316 -1.656 23.440 1.00 89.00 221 TRP A N 1
ATOM 1758 C CA . TRP A 1 221 ? -10.152 -2.536 23.563 1.00 89.00 221 TRP A CA 1
ATOM 1759 C C . TRP A 1 221 ? -9.917 -3.323 22.269 1.00 89.00 221 TRP A C 1
ATOM 1761 O O . TRP A 1 221 ? -8.797 -3.350 21.772 1.00 89.00 221 TRP A O 1
ATOM 1771 N N . LEU A 1 222 ? -10.987 -3.865 21.679 1.00 90.19 222 LEU A N 1
ATOM 1772 C CA . LEU A 1 222 ? -10.918 -4.645 20.449 1.00 90.19 222 LEU A CA 1
ATOM 1773 C C . LEU A 1 222 ? -10.482 -3.774 19.267 1.00 90.19 222 LEU A C 1
ATOM 1775 O O . LEU A 1 222 ? -9.637 -4.185 18.479 1.00 90.19 222 LEU A O 1
ATOM 1779 N N . LEU A 1 223 ? -10.999 -2.543 19.165 1.00 89.81 223 LEU A N 1
ATOM 1780 C CA . LEU A 1 223 ? -10.566 -1.618 18.115 1.00 89.81 223 LEU A CA 1
ATOM 1781 C C . LEU A 1 223 ? -9.081 -1.244 18.255 1.00 89.81 223 LEU A C 1
ATOM 1783 O O . LEU A 1 223 ? -8.378 -1.156 17.250 1.00 89.81 223 LEU A O 1
ATOM 1787 N N . ALA A 1 224 ? -8.600 -1.029 19.484 1.00 90.12 224 ALA A N 1
ATOM 1788 C CA . ALA A 1 224 ? -7.187 -0.743 19.733 1.00 90.12 224 ALA A CA 1
ATOM 1789 C C . ALA A 1 224 ? -6.292 -1.912 19.300 1.00 90.12 224 ALA A C 1
ATOM 1791 O O . ALA A 1 224 ? -5.281 -1.691 18.634 1.00 90.12 224 ALA A O 1
ATOM 1792 N N . GLU A 1 225 ? -6.708 -3.137 19.619 1.00 89.31 225 GLU A N 1
ATOM 1793 C CA . GLU A 1 225 ? -5.999 -4.365 19.263 1.00 89.31 225 GLU A CA 1
ATOM 1794 C C . GLU A 1 225 ? -5.981 -4.588 17.740 1.00 89.31 225 GLU A C 1
ATOM 1796 O O . GLU A 1 225 ? -4.926 -4.822 17.149 1.00 89.31 225 GLU A O 1
ATOM 1801 N N . MET A 1 226 ? -7.125 -4.415 17.064 1.00 89.06 226 MET A N 1
ATOM 1802 C CA . MET A 1 226 ? -7.222 -4.522 15.600 1.00 89.06 226 MET A CA 1
ATOM 1803 C C . MET A 1 226 ? -6.320 -3.514 14.875 1.00 89.06 226 MET A C 1
ATOM 1805 O O . MET A 1 226 ? -5.847 -3.806 13.779 1.00 89.06 226 MET A O 1
ATOM 1809 N N . LEU A 1 227 ? -6.056 -2.346 15.470 1.00 89.12 227 LEU A N 1
ATOM 1810 C CA . LEU A 1 227 ? -5.189 -1.301 14.911 1.00 89.12 227 LEU A CA 1
ATOM 1811 C C . LEU A 1 227 ? -3.702 -1.436 15.300 1.00 89.12 227 LEU A C 1
ATOM 1813 O O . LEU A 1 227 ? -2.909 -0.558 14.937 1.00 89.12 227 LEU A O 1
ATOM 1817 N N . GLY A 1 228 ? -3.331 -2.519 15.993 1.00 88.25 228 GLY A N 1
ATOM 1818 C CA . GLY A 1 228 ? -1.953 -2.831 16.380 1.00 88.25 228 GLY A CA 1
ATOM 1819 C C . GLY A 1 228 ? -1.559 -2.254 17.739 1.00 88.25 228 GLY A C 1
ATOM 1820 O O . GLY A 1 228 ? -0.544 -1.570 17.836 1.00 88.25 228 GLY A O 1
ATOM 1821 N N . ASP A 1 229 ? -2.380 -2.489 18.764 1.00 85.31 229 ASP A N 1
ATOM 1822 C CA . ASP A 1 229 ? -2.147 -2.083 20.161 1.00 85.31 229 ASP A CA 1
ATOM 1823 C C . ASP A 1 229 ? -1.858 -0.584 20.340 1.00 85.31 229 ASP A C 1
ATOM 1825 O O . ASP A 1 229 ? -0.947 -0.158 21.059 1.00 85.31 229 ASP A O 1
ATOM 1829 N N . LEU A 1 230 ? -2.662 0.249 19.674 1.00 86.69 230 LEU A N 1
ATOM 1830 C CA . LEU A 1 230 ? -2.526 1.700 19.767 1.00 86.69 230 LEU A CA 1
ATOM 1831 C C . LEU A 1 230 ? -2.788 2.216 21.182 1.00 86.69 230 LEU A C 1
ATOM 1833 O O . LEU A 1 230 ? -3.699 1.779 21.888 1.00 86.69 230 LEU A O 1
ATOM 1837 N N . THR A 1 231 ? -2.043 3.257 21.557 1.00 88.69 231 THR A N 1
ATOM 1838 C CA . THR A 1 231 ? -2.316 3.979 22.799 1.00 88.69 231 THR A CA 1
ATOM 1839 C C . THR A 1 231 ? -3.659 4.703 22.735 1.00 88.69 231 THR A C 1
ATOM 1841 O O . THR A 1 231 ? -4.144 5.125 21.682 1.00 88.69 231 THR A O 1
ATOM 1844 N N . ASP A 1 232 ? -4.233 4.934 23.909 1.00 86.44 232 ASP A N 1
ATOM 1845 C CA . ASP A 1 232 ? -5.536 5.571 24.072 1.00 86.44 232 ASP A CA 1
ATOM 1846 C C . ASP A 1 232 ? -5.641 6.973 23.438 1.00 86.44 232 ASP A C 1
ATOM 1848 O O . ASP A 1 232 ? -6.729 7.402 23.045 1.00 86.44 232 ASP A O 1
ATOM 1852 N N . SER A 1 233 ? -4.524 7.698 23.332 1.00 89.06 233 SER A N 1
ATOM 1853 C CA . SER A 1 233 ? -4.446 9.002 22.667 1.00 89.06 233 SER A CA 1
ATOM 1854 C C . SER A 1 233 ? -4.455 8.871 21.144 1.00 89.06 233 SER A C 1
ATOM 1856 O O . SER A 1 233 ? -5.191 9.601 20.481 1.00 89.06 233 SER A O 1
ATOM 1858 N N . GLN A 1 234 ? -3.693 7.925 20.589 1.00 89.19 234 GLN A N 1
ATOM 1859 C CA . GLN A 1 234 ? -3.661 7.642 19.151 1.00 89.19 234 GLN A CA 1
ATOM 1860 C C . GLN A 1 234 ? -5.015 7.128 18.664 1.00 89.19 234 GLN A C 1
ATOM 1862 O O . GLN A 1 234 ? -5.511 7.589 17.637 1.00 89.19 234 GLN A O 1
ATOM 1867 N N . LEU A 1 235 ? -5.656 6.246 19.435 1.00 89.31 235 LEU A N 1
ATOM 1868 C CA . LEU A 1 235 ? -6.983 5.727 19.115 1.00 89.31 235 LEU A CA 1
ATOM 1869 C C . LEU A 1 235 ? -8.010 6.857 18.956 1.00 89.31 235 LEU A C 1
ATOM 1871 O O . LEU A 1 235 ? -8.751 6.882 17.978 1.00 89.31 235 LEU A O 1
ATOM 1875 N N . LYS A 1 236 ? -8.002 7.853 19.854 1.00 89.25 236 LYS A N 1
ATOM 1876 C CA . LYS A 1 236 ? -8.897 9.022 19.764 1.00 89.25 236 LYS A CA 1
ATOM 1877 C C . LYS A 1 236 ? -8.693 9.840 18.488 1.00 89.25 236 LYS A C 1
ATOM 1879 O O . LYS A 1 236 ? -9.665 10.366 17.950 1.00 89.25 236 LYS A O 1
ATOM 1884 N N . VAL A 1 237 ? -7.458 9.949 17.992 1.00 92.25 237 VAL A N 1
ATOM 1885 C CA . VAL A 1 237 ? -7.167 10.638 16.720 1.00 92.25 237 VAL A CA 1
ATOM 1886 C C . VAL A 1 237 ? -7.825 9.899 15.555 1.00 92.25 237 VAL A C 1
ATOM 1888 O O . VAL A 1 237 ? -8.482 10.529 14.724 1.00 92.25 237 VAL A O 1
ATOM 1891 N N . TRP A 1 238 ? -7.705 8.570 15.520 1.00 90.69 238 TRP A N 1
ATOM 1892 C CA . TRP A 1 238 ? -8.351 7.739 14.502 1.00 90.69 238 TRP A CA 1
ATOM 1893 C C . TRP A 1 238 ? -9.877 7.782 14.606 1.00 90.69 238 TRP A C 1
ATOM 1895 O O . TRP A 1 238 ? -10.540 7.977 13.593 1.00 90.69 238 TRP A O 1
ATOM 1905 N N . MET A 1 239 ? -10.439 7.715 15.814 1.00 89.75 239 MET A N 1
ATOM 1906 C CA . MET A 1 239 ? -11.884 7.851 16.029 1.00 89.75 239 MET A CA 1
ATOM 1907 C C . MET A 1 239 ? -12.415 9.195 15.515 1.00 89.75 239 MET A C 1
ATOM 1909 O O . MET A 1 239 ? -13.385 9.229 14.764 1.00 89.75 239 MET A O 1
ATOM 1913 N N . SER A 1 240 ? -11.737 10.298 15.851 1.00 90.75 240 SER A N 1
ATOM 1914 C CA . SER A 1 240 ? -12.113 11.646 15.401 1.00 90.75 240 SER A CA 1
ATOM 1915 C C . SER A 1 240 ? -12.098 11.770 13.874 1.00 90.75 240 SER A C 1
ATOM 1917 O O . SER A 1 240 ? -13.002 12.353 13.279 1.00 90.75 240 SER A O 1
ATOM 1919 N N . LYS A 1 241 ? -11.113 11.149 13.216 1.00 90.94 241 LYS A N 1
ATOM 1920 C CA . LYS A 1 241 ? -10.974 11.158 11.754 1.00 90.94 241 LYS A CA 1
ATOM 1921 C C . LYS A 1 241 ? -12.124 10.457 11.025 1.00 90.94 241 LYS A C 1
ATOM 1923 O O . LYS A 1 241 ? -12.480 10.884 9.930 1.00 90.94 241 LYS A O 1
ATOM 1928 N N . TYR A 1 242 ? -12.675 9.399 11.614 1.00 88.19 242 TYR A N 1
ATOM 1929 C CA . TYR A 1 242 ? -13.783 8.623 11.044 1.00 88.19 242 TYR A CA 1
ATOM 1930 C C . TYR A 1 242 ? -15.152 9.009 11.628 1.00 88.19 242 TYR A C 1
ATOM 1932 O O . TYR A 1 242 ? -16.160 8.414 11.261 1.00 88.19 242 TYR A O 1
ATOM 1940 N N . GLY A 1 243 ? -15.204 10.024 12.498 1.00 87.44 243 GLY A N 1
ATOM 1941 C CA . GLY A 1 243 ? -16.448 10.510 13.096 1.00 87.44 243 GLY A CA 1
ATOM 1942 C C . GLY A 1 243 ? -17.064 9.558 14.125 1.00 87.44 243 GLY A C 1
ATOM 1943 O O . GLY A 1 243 ? -18.267 9.620 14.355 1.00 87.44 243 GLY A O 1
ATOM 1944 N N . TRP A 1 244 ? -16.266 8.681 14.736 1.00 90.44 244 TRP A N 1
ATOM 1945 C CA . TRP A 1 244 ? -16.744 7.706 15.717 1.00 90.44 244 TRP A CA 1
ATOM 1946 C C . TRP A 1 244 ? -16.765 8.285 17.130 1.00 90.44 244 TRP A C 1
ATOM 1948 O O . TRP A 1 244 ? -15.793 8.900 17.582 1.00 90.44 244 TRP A O 1
ATOM 1958 N N . SER A 1 245 ? -17.859 8.049 17.853 1.00 84.44 245 SER A N 1
ATOM 1959 C CA . SER A 1 245 ? -18.057 8.504 19.232 1.00 84.44 245 SER A CA 1
ATOM 1960 C C . SER A 1 245 ? -18.065 7.330 20.204 1.00 84.44 245 SER A C 1
ATOM 1962 O O . SER A 1 245 ? -18.574 6.261 19.888 1.00 84.44 245 SER A O 1
ATOM 1964 N N . ALA A 1 246 ? -17.505 7.529 21.398 1.00 85.12 246 ALA A N 1
ATOM 1965 C CA . ALA A 1 246 ? -17.622 6.559 22.481 1.00 85.12 246 ALA A CA 1
ATOM 1966 C C . ALA A 1 246 ? -18.891 6.826 23.299 1.00 85.12 246 ALA A C 1
ATOM 1968 O O . ALA A 1 246 ? -19.128 7.965 23.705 1.00 85.12 246 ALA A O 1
ATOM 1969 N N . ASP A 1 247 ? -19.647 5.769 23.568 1.00 82.19 247 ASP A N 1
ATOM 1970 C CA . ASP A 1 247 ? -20.801 5.768 24.460 1.00 82.19 247 ASP A CA 1
ATOM 1971 C C . ASP A 1 247 ? -20.357 5.644 25.930 1.00 82.19 247 ASP A C 1
ATOM 1973 O O . ASP A 1 247 ? -19.230 5.245 26.244 1.00 82.19 247 ASP A O 1
ATOM 1977 N N . GLU A 1 248 ? -21.270 5.944 26.859 1.00 73.75 248 GLU A N 1
ATOM 1978 C CA . GLU A 1 248 ? -21.035 5.862 28.312 1.00 73.75 248 GLU A CA 1
ATOM 1979 C C . GLU A 1 248 ? -20.674 4.442 28.793 1.00 73.75 248 GLU A C 1
ATOM 1981 O O . GLU A 1 248 ? -20.045 4.274 29.837 1.00 73.75 248 GLU A O 1
ATOM 1986 N N . SER A 1 249 ? -21.024 3.417 28.011 1.00 74.25 249 SER A N 1
ATOM 1987 C CA . SER A 1 249 ? -20.715 2.003 28.252 1.00 74.25 249 SER A CA 1
ATOM 1988 C C . SER A 1 249 ? -19.290 1.594 27.853 1.00 74.25 249 SER A C 1
ATOM 1990 O O . SER A 1 249 ? -18.898 0.452 28.089 1.00 74.25 249 SER A O 1
ATOM 1992 N N . GLY A 1 250 ? -18.502 2.495 27.252 1.00 74.81 250 GLY A N 1
ATOM 1993 C CA . GLY A 1 250 ? -17.152 2.196 26.759 1.00 74.81 250 GLY A CA 1
ATOM 1994 C C . GLY A 1 250 ? -17.111 1.538 25.373 1.00 74.81 250 GLY A C 1
ATOM 1995 O O . GLY A 1 250 ? -16.035 1.133 24.923 1.00 74.81 250 GLY A O 1
ATOM 1996 N N . GLN A 1 251 ? -18.255 1.459 24.689 1.00 85.50 251 GLN A N 1
ATOM 1997 C CA . GLN A 1 251 ? -18.366 1.004 23.302 1.00 85.50 251 GLN A CA 1
ATOM 1998 C C . GLN A 1 251 ? -18.287 2.189 22.340 1.00 85.50 251 GLN A C 1
ATOM 2000 O O . GLN A 1 251 ? -18.661 3.308 22.679 1.00 85.50 251 GLN A O 1
ATOM 2005 N N . ILE A 1 252 ? -17.764 1.956 21.145 1.00 87.88 252 ILE A N 1
ATOM 2006 C CA . ILE A 1 252 ? -17.617 2.960 20.096 1.00 87.88 252 ILE A CA 1
ATOM 2007 C C . ILE A 1 252 ? -18.744 2.759 19.093 1.00 87.88 252 ILE A C 1
ATOM 2009 O O . ILE A 1 252 ? -18.864 1.680 18.513 1.00 87.88 252 ILE A O 1
ATOM 2013 N N . PHE A 1 253 ? -19.541 3.801 18.880 1.00 87.31 253 PHE A N 1
ATOM 2014 C CA . PHE A 1 253 ? -20.551 3.851 17.836 1.00 87.31 253 PHE A CA 1
ATOM 2015 C C . PHE A 1 253 ? -19.898 4.156 16.483 1.00 87.31 253 PHE A C 1
ATOM 2017 O O . PHE A 1 253 ? -19.181 5.150 16.332 1.00 87.31 253 PHE A O 1
ATOM 2024 N N . ILE A 1 254 ? -20.148 3.280 15.511 1.00 85.94 254 ILE A N 1
ATOM 2025 C CA . ILE A 1 254 ? -19.539 3.307 14.179 1.00 85.94 254 ILE A CA 1
ATOM 2026 C C . ILE A 1 254 ? -20.553 3.778 13.136 1.00 85.94 254 ILE A C 1
ATOM 2028 O O . ILE A 1 254 ? -20.326 4.784 12.467 1.00 85.94 254 ILE A O 1
ATOM 2032 N N . CYS A 1 255 ? -21.669 3.059 12.986 1.00 76.25 255 CYS A N 1
ATOM 2033 C CA . CYS A 1 255 ? -22.704 3.378 12.006 1.00 76.25 255 CYS A CA 1
ATOM 2034 C C . CYS A 1 255 ? -24.097 2.935 12.474 1.00 76.25 255 CYS A C 1
ATOM 2036 O O . CYS A 1 255 ? -24.245 1.962 13.218 1.00 76.25 255 CYS A O 1
ATOM 2038 N N . SER A 1 256 ? -25.133 3.651 12.024 1.00 69.50 256 SER A N 1
ATOM 2039 C CA . SER A 1 256 ? -26.524 3.308 12.328 1.00 69.50 256 SER A CA 1
ATOM 2040 C C . SER A 1 256 ? -27.027 2.159 11.447 1.00 69.50 256 SER A C 1
ATOM 2042 O O . SER A 1 256 ? -26.562 1.924 10.326 1.00 69.50 256 SER A O 1
ATOM 2044 N N . GLN A 1 257 ? -28.022 1.428 11.950 1.00 55.09 257 GLN A N 1
ATOM 2045 C CA . GLN A 1 257 ? -28.556 0.236 11.293 1.00 55.09 257 GLN A CA 1
ATOM 2046 C C . GLN A 1 257 ? -29.136 0.511 9.890 1.00 55.09 257 GLN A C 1
ATOM 2048 O O . GLN A 1 257 ? -29.083 -0.359 9.031 1.00 55.09 257 GLN A O 1
ATOM 2053 N N . GLU A 1 258 ? -29.611 1.726 9.601 1.00 56.78 258 GLU A N 1
ATOM 2054 C CA . GLU A 1 258 ? -30.161 2.089 8.283 1.00 56.78 258 GLU A CA 1
ATOM 2055 C C . GLU A 1 258 ? -29.096 2.153 7.171 1.00 56.78 258 GLU A C 1
ATOM 2057 O O . GLU A 1 258 ? -29.387 1.880 6.004 1.00 56.78 258 GLU A O 1
ATOM 2062 N N . GLU A 1 259 ? -27.844 2.461 7.521 1.00 55.78 259 GLU A N 1
ATOM 2063 C CA . GLU A 1 259 ? -26.743 2.597 6.561 1.00 55.78 259 GLU A CA 1
ATOM 2064 C C . GLU A 1 259 ? -26.014 1.267 6.280 1.00 55.78 259 GLU A C 1
ATOM 2066 O O . GLU A 1 259 ? -25.409 1.098 5.216 1.00 55.78 259 GLU A O 1
ATOM 2071 N N . SER A 1 260 ? -26.125 0.300 7.199 1.00 55.31 260 SER A N 1
ATOM 2072 C CA . SER A 1 260 ? -25.528 -1.047 7.108 1.00 55.31 260 SER A CA 1
ATOM 2073 C C . SER A 1 260 ? -26.384 -2.071 6.347 1.00 55.31 260 SER A C 1
ATOM 2075 O O . SER A 1 260 ? -25.880 -3.115 5.945 1.00 55.31 260 SER A O 1
ATOM 2077 N N . ILE A 1 261 ? -27.664 -1.774 6.081 1.00 53.12 261 ILE A N 1
ATOM 2078 C CA . ILE A 1 261 ? -28.570 -2.663 5.321 1.00 53.12 261 ILE A CA 1
ATOM 2079 C C . ILE A 1 261 ? -28.213 -2.709 3.820 1.00 53.12 261 ILE A C 1
ATOM 2081 O O . ILE A 1 261 ? -28.613 -3.632 3.107 1.00 53.12 261 ILE A O 1
ATOM 2085 N N . LYS A 1 262 ? -27.425 -1.749 3.315 1.00 59.22 262 LYS A N 1
ATOM 2086 C CA . LYS A 1 262 ? -26.906 -1.792 1.940 1.00 59.22 262 LYS A CA 1
ATOM 2087 C C . LYS A 1 262 ? -25.675 -2.706 1.890 1.00 59.22 262 LYS A C 1
ATOM 2089 O O . LYS A 1 262 ? -24.718 -2.428 2.610 1.00 59.22 262 LYS A O 1
ATOM 2094 N N . PRO A 1 263 ? -25.639 -3.742 1.030 1.00 55.94 263 PRO A N 1
ATOM 2095 C CA . PRO A 1 263 ? -24.449 -4.570 0.883 1.00 55.94 263 PRO A CA 1
ATOM 2096 C C . PRO A 1 263 ? -23.288 -3.703 0.380 1.00 55.94 263 PRO A C 1
ATOM 2098 O O . PRO A 1 263 ? -23.326 -3.190 -0.738 1.00 55.94 263 PRO A O 1
ATOM 2101 N N . LYS A 1 264 ? -22.270 -3.516 1.223 1.00 65.12 264 LYS A N 1
ATOM 2102 C CA . LYS A 1 264 ? -21.011 -2.848 0.874 1.00 65.12 264 LYS A CA 1
ATOM 2103 C C . LYS A 1 264 ? -19.942 -3.922 0.700 1.00 65.12 264 LYS A C 1
ATOM 2105 O O . LYS A 1 264 ? -19.833 -4.833 1.517 1.00 65.12 264 LYS A O 1
ATOM 2110 N N . ASN A 1 265 ? -19.195 -3.844 -0.394 1.00 69.00 265 ASN A N 1
ATOM 2111 C CA . ASN A 1 265 ? -18.142 -4.805 -0.685 1.00 69.00 265 ASN A CA 1
ATOM 2112 C C . ASN A 1 265 ? -16.884 -4.446 0.123 1.00 69.00 265 ASN A C 1
ATOM 2114 O O . ASN A 1 265 ? -16.493 -3.283 0.129 1.00 69.00 265 ASN A O 1
ATOM 2118 N N . ILE A 1 266 ? -16.289 -5.422 0.815 1.00 69.38 266 ILE A N 1
ATOM 2119 C CA . ILE A 1 266 ? -15.131 -5.209 1.709 1.00 69.38 266 ILE A CA 1
ATOM 2120 C C . ILE A 1 266 ? -13.834 -5.057 0.902 1.00 69.38 266 ILE A C 1
ATOM 2122 O O . ILE A 1 266 ? -12.956 -4.279 1.265 1.00 69.38 266 ILE A O 1
ATOM 2126 N N . VAL A 1 267 ? -13.740 -5.781 -0.213 1.00 63.03 267 VAL A N 1
ATOM 2127 C CA . VAL A 1 267 ? -12.636 -5.722 -1.175 1.00 63.03 267 VAL A CA 1
ATOM 2128 C C . VAL A 1 267 ? -13.247 -5.642 -2.564 1.00 63.03 267 VAL A C 1
ATOM 2130 O O . VAL A 1 267 ? -14.228 -6.338 -2.840 1.00 63.03 267 VAL A O 1
ATOM 2133 N N . GLU A 1 268 ? -12.711 -4.795 -3.439 1.00 70.12 268 GLU A N 1
ATOM 2134 C CA . GLU A 1 268 ? -13.165 -4.739 -4.829 1.00 70.12 268 GLU A CA 1
ATOM 2135 C C . GLU A 1 268 ? -13.047 -6.123 -5.493 1.00 70.12 268 GLU A C 1
ATOM 2137 O O . GLU A 1 268 ? -12.126 -6.890 -5.225 1.00 70.12 268 GLU A O 1
ATOM 2142 N N . LYS A 1 269 ? -14.025 -6.490 -6.327 1.00 71.31 269 LYS A N 1
ATOM 2143 C CA . LYS A 1 269 ? -13.976 -7.756 -7.068 1.00 71.31 269 LYS A CA 1
ATOM 2144 C C . LYS A 1 269 ? -13.274 -7.517 -8.393 1.00 71.31 269 LYS A C 1
ATOM 2146 O O . LYS A 1 269 ? -13.534 -6.520 -9.055 1.00 71.31 269 LYS A O 1
ATOM 2151 N N . ILE A 1 270 ? -12.401 -8.442 -8.774 1.00 69.94 270 ILE A N 1
ATOM 2152 C CA . ILE A 1 270 ? -11.767 -8.413 -10.087 1.00 69.94 270 ILE A CA 1
ATOM 2153 C C . ILE A 1 270 ? -12.761 -8.920 -11.129 1.00 69.94 270 ILE A C 1
ATOM 2155 O O . ILE A 1 270 ? -13.172 -10.080 -11.083 1.00 69.94 270 ILE A O 1
ATOM 2159 N N . ASP A 1 271 ? -13.093 -8.062 -12.088 1.00 72.44 271 ASP A N 1
ATOM 2160 C CA . ASP A 1 271 ? -13.868 -8.430 -13.268 1.00 72.44 271 ASP A CA 1
ATOM 2161 C C . ASP A 1 271 ? -12.959 -8.932 -14.402 1.00 72.44 271 ASP A C 1
ATOM 2163 O O . ASP A 1 271 ? -11.770 -8.605 -14.482 1.00 72.44 271 ASP A O 1
ATOM 2167 N N . PHE A 1 272 ? -13.531 -9.720 -15.318 1.00 74.00 272 PHE A N 1
ATOM 2168 C CA . PHE A 1 272 ? -12.806 -10.275 -16.467 1.00 74.00 272 PHE A CA 1
ATOM 2169 C C . PHE A 1 272 ? -12.149 -9.189 -17.332 1.00 74.00 272 PHE A C 1
ATOM 2171 O O . PHE A 1 272 ? -11.042 -9.389 -17.827 1.00 74.00 272 PHE A O 1
ATOM 2178 N N . ASP A 1 273 ? -12.782 -8.026 -17.485 1.00 74.06 273 ASP A N 1
ATOM 2179 C CA . ASP A 1 273 ? -1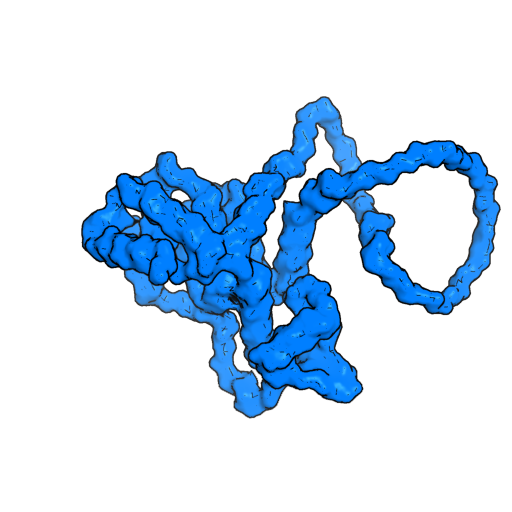2.252 -6.921 -18.292 1.00 74.06 273 ASP A CA 1
ATOM 2180 C C . ASP A 1 273 ? -10.941 -6.358 -17.713 1.00 74.06 273 ASP A C 1
ATOM 2182 O O . ASP A 1 273 ? -10.002 -6.058 -18.456 1.00 74.06 273 ASP A O 1
ATOM 2186 N N . SER A 1 274 ? -10.823 -6.313 -16.381 1.00 71.69 274 SER A N 1
ATOM 2187 C CA . SER A 1 274 ? -9.613 -5.862 -15.683 1.00 71.69 274 SER A CA 1
ATOM 2188 C C . SER A 1 274 ? -8.446 -6.832 -15.879 1.00 71.69 274 SER A C 1
ATOM 2190 O O . SER A 1 274 ? -7.318 -6.409 -16.131 1.00 71.69 274 SER A O 1
ATOM 2192 N N . VAL A 1 275 ? -8.715 -8.140 -15.822 1.00 75.00 275 VAL A N 1
ATOM 2193 C CA . VAL A 1 275 ? -7.687 -9.180 -16.021 1.00 75.00 275 VAL A CA 1
ATOM 2194 C C . VAL A 1 275 ? -7.310 -9.312 -17.490 1.00 75.00 275 VAL A C 1
ATOM 2196 O O . VAL A 1 275 ? -6.130 -9.409 -17.825 1.00 75.00 275 VAL A O 1
ATOM 2199 N N . SER A 1 276 ? -8.302 -9.309 -18.380 1.00 75.62 276 SER A N 1
ATOM 2200 C CA . SER A 1 276 ? -8.099 -9.544 -19.810 1.00 75.62 276 SER A CA 1
ATOM 2201 C C . SER A 1 276 ? -7.241 -8.454 -20.449 1.00 75.62 276 SER A C 1
ATOM 2203 O O . SER A 1 276 ? -6.366 -8.783 -21.244 1.00 75.62 276 SER A O 1
ATOM 2205 N N . SER A 1 277 ? -7.394 -7.189 -20.043 1.00 73.94 277 SER A N 1
ATOM 2206 C CA . SER A 1 277 ? -6.531 -6.085 -20.492 1.00 73.94 277 SER A CA 1
ATOM 2207 C C . SER A 1 277 ? -5.049 -6.317 -20.159 1.00 73.94 277 SER A C 1
ATOM 2209 O O . SER A 1 277 ? -4.164 -6.072 -20.985 1.00 73.94 277 SER A O 1
ATOM 2211 N N . ILE A 1 278 ? -4.764 -6.855 -18.970 1.00 73.75 278 ILE A N 1
ATOM 2212 C CA . ILE A 1 278 ? -3.398 -7.147 -18.521 1.00 73.75 278 ILE A CA 1
ATOM 2213 C C . ILE A 1 278 ? -2.862 -8.390 -19.251 1.00 73.75 278 ILE A C 1
ATOM 2215 O O . ILE A 1 278 ? -1.785 -8.339 -19.855 1.00 73.75 278 ILE A O 1
ATOM 2219 N N . MET A 1 279 ? -3.647 -9.473 -19.287 1.00 73.44 279 MET A N 1
ATOM 2220 C CA . MET A 1 279 ? -3.271 -10.754 -19.900 1.00 73.44 279 MET A CA 1
ATOM 2221 C C . MET A 1 279 ? -3.152 -10.714 -21.426 1.00 73.44 279 MET A C 1
ATOM 2223 O O . MET A 1 279 ? -2.327 -11.441 -21.974 1.00 73.44 279 MET A O 1
ATOM 2227 N N . ALA A 1 280 ? -3.914 -9.861 -22.121 1.00 70.81 280 ALA A N 1
ATOM 2228 C CA . ALA A 1 280 ? -3.883 -9.723 -23.586 1.00 70.81 280 ALA A CA 1
ATOM 2229 C C . ALA A 1 280 ? -2.493 -9.377 -24.126 1.00 70.81 280 ALA A C 1
ATOM 2231 O O . ALA A 1 280 ? -2.216 -9.504 -25.314 1.00 70.81 280 ALA A O 1
ATOM 2232 N N . SER A 1 281 ? -1.626 -8.908 -23.242 1.00 58.78 281 SER A N 1
ATOM 2233 C CA . SER A 1 281 ? -0.296 -8.480 -23.584 1.00 58.78 281 SER A CA 1
ATOM 2234 C C . SER A 1 281 ? 0.789 -9.485 -23.173 1.00 58.78 281 SER A C 1
ATOM 2236 O O . SER A 1 281 ? 1.940 -9.258 -23.530 1.00 58.78 281 SER A O 1
ATOM 2238 N N . SER A 1 282 ? 0.451 -10.555 -22.443 1.00 50.09 282 SER A N 1
ATOM 2239 C CA . SER A 1 282 ? 1.369 -11.615 -21.978 1.00 50.09 282 SER A CA 1
ATOM 2240 C C . SER A 1 282 ? 1.330 -12.892 -22.842 1.00 50.09 282 SER A C 1
ATOM 2242 O O . SER A 1 282 ? 1.844 -13.921 -22.410 1.00 50.09 282 SER A O 1
ATOM 2244 N N . GLN A 1 283 ? 0.721 -12.841 -24.035 1.00 42.09 283 GLN A N 1
ATOM 2245 C CA . GLN A 1 283 ? 0.772 -13.907 -25.050 1.00 42.09 283 GLN A CA 1
ATOM 2246 C C . GLN A 1 283 ? 1.757 -13.577 -26.167 1.00 42.09 283 GLN A C 1
ATOM 2248 O O . GLN A 1 283 ? 1.840 -12.382 -26.534 1.00 42.09 283 GLN A O 1
#

Organism: Neomonachus schauinslandi (NCBI:txid29088)